Protein AF-A0A1N7BAW0-F1 (afdb_monomer_lite)

Foldseek 3Di:
DPCPLQVVLLPPDPVDPLLVSLVVCCCVQPPVPPVLCCQQQLAPQAFKAWAADQVQADPVVNVVDDLLSDPLSLLVPFPWKWWTFDSLQSSCVSVVRHDPQDRRQKIFGHPLRVVCCVVVSTPTDHSVVNVVSVVSLLVVLFIWMFGLARPNTGITDRHALRRDSQNVVLLVPLLSCSHAADQKDKDFQPVQDPQPCQLCVSQSNNQWDDDPHHIDGNPSRDRNHCSSCVRRPRSRMHIDGHPDDDDGHHDPLLSVLNRCLSNLNNVCVPPVVVLVVDPVSVVSSLVSLLPDDPVSVVSNCVSVVDPVSVVVNVVSD

Organism: NCBI:txid56779

InterPro domains:
  IPR017896 4Fe-4S ferredoxin-type, iron-sulphur binding domain [PS51379] (184-213)
  IPR017896 4Fe-4S ferredoxin-type, iron-sulphur binding domain [PS51379] (214-242)
  IPR017900 4Fe-4S ferredoxin, iron-sulphur binding, conserved site [PS00198] (193-204)
  IPR017900 4Fe-4S ferredoxin, iron-sulphur binding, conserved site [PS00198] (222-233)
  IPR050157 Photosystem I iron-sulfur center [PTHR24960] (83-246)

Secondary structure (DSSP, 8-state):
--SHHHHHHH---TTS-HHHHHHHHHIIIIIS-HHHHHHHHS-SS-SEEEPPPGGG--HHHHHH--GGG-HHHHHHT-SSEEEEE-HHHHHHHHTT---SS-SEEEEEEHHHHHHHHHTTSSEE--HHHHHHHHHHHHHTTPEEEEES-SS---EEEEE-TTT-HHHHHHHHHGGG-SSBPPSEEEEE-TTT-----HHHHT-TT--EEE-SSSEEE-TTT-----HHHHH-TT--EEEEE-SS-----SSHHHHHHHHHHHTT-HHHHHHTT-GGG-HHHHHHHHHHHHTS-HHHHHHHHHHH--HHHHHHHHHH-

Structure (mmCIF, N/CA/C/O backbone):
data_AF-A0A1N7BAW0-F1
#
_entry.id   AF-A0A1N7BAW0-F1
#
loop_
_atom_site.group_PDB
_atom_site.id
_atom_site.type_symbol
_atom_site.label_atom_id
_atom_site.label_alt_id
_atom_site.label_comp_id
_atom_site.label_asym_id
_atom_site.label_entity_id
_atom_site.label_seq_id
_atom_site.pdbx_PDB_ins_code
_atom_site.Cartn_x
_atom_site.Cartn_y
_atom_site.Cartn_z
_atom_site.occupancy
_atom_site.B_iso_or_equiv
_atom_site.auth_seq_id
_atom_site.auth_comp_id
_atom_site.auth_asym_id
_atom_site.auth_atom_id
_atom_site.pdbx_PDB_model_num
ATOM 1 N N . MET A 1 1 ? 8.161 -4.466 -12.058 1.00 41.03 1 MET A N 1
ATOM 2 C CA . MET A 1 1 ? 6.819 -5.014 -12.343 1.00 41.03 1 MET A CA 1
ATOM 3 C C . MET A 1 1 ? 5.714 -4.258 -11.593 1.00 41.03 1 MET A C 1
ATOM 5 O O . MET A 1 1 ? 4.613 -4.765 -11.515 1.00 41.03 1 MET A O 1
ATOM 9 N N . ALA A 1 2 ? 5.962 -3.047 -11.075 1.00 53.34 2 ALA A N 1
ATOM 10 C CA . ALA A 1 2 ? 4.876 -2.090 -10.866 1.00 53.34 2 ALA A CA 1
ATOM 11 C C . ALA A 1 2 ? 4.641 -1.409 -12.222 1.00 53.34 2 ALA A C 1
ATOM 13 O O . ALA A 1 2 ? 5.618 -0.984 -12.845 1.00 53.34 2 ALA A O 1
ATOM 14 N N . GLY A 1 3 ? 3.406 -1.402 -12.715 1.00 65.56 3 GLY A N 1
ATOM 15 C CA . GLY A 1 3 ? 3.010 -0.681 -13.922 1.00 65.56 3 GLY A CA 1
ATOM 16 C C . GLY A 1 3 ? 2.459 -1.523 -15.075 1.00 65.56 3 GLY A C 1
ATOM 17 O O . GLY A 1 3 ? 1.955 -0.943 -16.027 1.00 65.56 3 GLY A O 1
ATOM 18 N N . PHE A 1 4 ? 2.517 -2.860 -15.054 1.00 73.06 4 PHE A N 1
ATOM 19 C CA . PHE A 1 4 ? 1.901 -3.633 -16.148 1.00 73.06 4 PHE A CA 1
ATOM 20 C C . PHE A 1 4 ? 0.376 -3.657 -16.011 1.00 73.06 4 PHE A C 1
ATOM 22 O O . PHE A 1 4 ? -0.331 -3.236 -16.924 1.00 73.06 4 PHE A O 1
ATOM 29 N N . PHE A 1 5 ? -0.127 -4.097 -14.858 1.00 79.44 5 PHE A N 1
ATOM 30 C CA . PHE A 1 5 ? -1.565 -4.154 -14.592 1.00 79.44 5 PHE A CA 1
ATOM 31 C C . PHE A 1 5 ? -2.122 -2.756 -14.344 1.00 79.44 5 PHE A C 1
ATOM 33 O O . PHE A 1 5 ? -3.150 -2.373 -14.902 1.00 79.44 5 PHE A O 1
ATOM 40 N N . GLU A 1 6 ? -1.393 -1.975 -13.551 1.00 79.56 6 GLU A N 1
ATOM 41 C CA . GLU A 1 6 ? -1.795 -0.650 -13.110 1.00 79.56 6 GLU A CA 1
ATOM 42 C C . GLU A 1 6 ? -1.929 0.289 -14.304 1.00 79.56 6 GLU A C 1
ATOM 44 O O . GLU A 1 6 ? -3.002 0.847 -14.521 1.00 79.56 6 GLU A O 1
ATOM 49 N N . PHE A 1 7 ? -0.901 0.387 -15.155 1.00 81.50 7 PHE A N 1
ATOM 50 C CA . PHE A 1 7 ? -0.959 1.304 -16.294 1.00 81.50 7 PHE A CA 1
ATOM 51 C C . PHE A 1 7 ? -1.911 0.828 -17.387 1.00 81.50 7 PHE A C 1
ATOM 53 O O . PHE A 1 7 ? -2.484 1.664 -18.078 1.00 81.50 7 PHE A O 1
ATOM 60 N N . SER A 1 8 ? -2.130 -0.481 -17.537 1.00 83.31 8 SER A N 1
ATOM 61 C CA . SER A 1 8 ? -3.112 -0.991 -18.503 1.00 83.31 8 SER A CA 1
ATOM 62 C C . SER A 1 8 ? -4.537 -0.580 -18.135 1.00 83.31 8 SER A C 1
ATOM 64 O O . SER A 1 8 ? -5.296 -0.194 -19.018 1.00 83.31 8 SER A O 1
ATOM 66 N N . MET A 1 9 ? -4.872 -0.578 -16.842 1.00 86.19 9 MET A N 1
ATOM 67 C CA . MET A 1 9 ? -6.177 -0.116 -16.358 1.00 86.19 9 MET A CA 1
ATOM 68 C C . MET A 1 9 ? -6.239 1.403 -16.141 1.00 86.19 9 MET A C 1
ATOM 70 O O . MET A 1 9 ? -7.329 1.958 -16.142 1.00 86.19 9 MET A O 1
ATOM 74 N N . MET A 1 10 ? -5.117 2.104 -15.953 1.00 82.81 10 MET A N 1
ATOM 75 C CA . MET A 1 10 ? -5.096 3.578 -15.891 1.00 82.81 10 MET A CA 1
ATOM 76 C C . MET A 1 10 ? -5.246 4.217 -17.280 1.00 82.81 10 MET A C 1
ATOM 78 O O . MET A 1 10 ? -5.730 5.337 -17.403 1.00 82.81 10 MET A O 1
ATOM 82 N N . ARG A 1 11 ? -4.854 3.503 -18.341 1.00 80.38 11 ARG A N 1
ATOM 83 C CA . ARG A 1 11 ? -5.009 3.935 -19.734 1.00 80.38 11 ARG A CA 1
ATOM 84 C C . ARG A 1 11 ? -6.415 3.625 -20.237 1.00 80.38 11 ARG A C 1
ATOM 86 O O . ARG A 1 11 ? -6.673 2.551 -20.782 1.00 80.38 11 ARG A O 1
ATOM 93 N N . THR A 1 12 ? -7.314 4.594 -20.129 1.00 80.19 12 THR A N 1
ATOM 94 C CA . THR A 1 12 ? -8.703 4.514 -20.614 1.00 80.19 12 THR A CA 1
ATOM 95 C C . THR A 1 12 ? -8.802 4.703 -22.132 1.00 80.19 12 THR A C 1
ATOM 97 O O . THR A 1 12 ? -9.482 5.590 -22.646 1.00 80.19 12 THR A O 1
ATOM 100 N N . ARG A 1 13 ? -8.103 3.853 -22.889 1.00 79.00 13 ARG A N 1
ATOM 101 C CA . ARG A 1 13 ? -8.198 3.854 -24.351 1.00 79.00 13 ARG A CA 1
ATOM 102 C C . ARG A 1 13 ? -9.551 3.303 -24.802 1.00 79.00 13 ARG A C 1
ATOM 104 O O . ARG A 1 13 ? -10.051 2.342 -24.222 1.00 79.00 13 ARG A O 1
ATOM 111 N N . GLN A 1 14 ? -10.103 3.876 -25.871 1.00 81.06 14 GLN A N 1
ATOM 112 C CA . GLN A 1 14 ? -11.395 3.465 -26.438 1.00 81.06 14 GLN A CA 1
ATOM 113 C C . GLN A 1 14 ? -11.305 2.226 -27.344 1.00 81.06 14 GLN A C 1
ATOM 115 O O . GLN A 1 14 ? -12.328 1.637 -27.675 1.00 81.06 14 GLN A O 1
ATOM 120 N N . ASP A 1 15 ? -10.100 1.817 -27.746 1.00 87.19 15 ASP A N 1
ATOM 121 C CA . ASP A 1 15 ? -9.869 0.669 -28.630 1.00 87.19 15 ASP A CA 1
ATOM 122 C C . ASP A 1 15 ? -9.664 -0.660 -27.883 1.00 87.19 15 ASP A C 1
ATOM 124 O O . ASP A 1 15 ? -9.465 -1.699 -28.509 1.00 87.19 15 ASP A O 1
ATOM 128 N N . ILE A 1 16 ? -9.728 -0.645 -26.548 1.00 86.44 16 ILE A N 1
ATOM 129 C CA . ILE A 1 16 ? -9.593 -1.828 -25.695 1.00 86.44 16 ILE A CA 1
ATOM 130 C C . ILE A 1 16 ? -10.906 -2.049 -24.948 1.00 86.44 16 ILE A C 1
ATOM 132 O O . ILE A 1 16 ? -11.423 -1.144 -24.294 1.00 86.44 16 ILE A O 1
ATOM 136 N N . ASN A 1 17 ? -11.429 -3.275 -24.998 1.00 91.25 17 ASN A N 1
ATOM 137 C CA . ASN A 1 17 ? -12.581 -3.663 -24.192 1.00 91.25 17 ASN A CA 1
ATOM 138 C C . ASN A 1 17 ? -12.170 -3.758 -22.712 1.00 91.25 17 ASN A C 1
ATOM 140 O O . ASN A 1 17 ? -11.647 -4.779 -22.265 1.00 91.25 17 ASN A O 1
ATOM 144 N N . GLN A 1 18 ? -12.406 -2.677 -21.966 1.00 91.19 18 GLN A N 1
ATOM 145 C CA . GLN A 1 18 ? -12.048 -2.562 -20.549 1.00 91.19 18 GLN A CA 1
ATOM 146 C C . GLN A 1 18 ? -12.768 -3.590 -19.670 1.00 91.19 18 GLN A C 1
ATOM 148 O O . GLN A 1 18 ? -12.186 -4.074 -18.702 1.00 91.19 18 GLN A O 1
ATOM 153 N N . LYS A 1 19 ? -13.992 -3.987 -20.040 1.00 93.69 19 LYS A N 1
ATOM 154 C CA . LYS A 1 19 ? -14.731 -5.039 -19.338 1.00 93.69 19 LYS A CA 1
ATOM 155 C C . LYS A 1 19 ? -14.053 -6.394 -19.471 1.00 93.69 19 LYS A C 1
ATOM 157 O O . LYS A 1 19 ? -13.743 -7.017 -18.463 1.00 93.69 19 LYS A O 1
ATOM 162 N N . LEU A 1 20 ? -13.731 -6.797 -20.698 1.00 94.50 20 LEU A N 1
ATOM 163 C CA . LEU A 1 20 ? -13.005 -8.045 -20.932 1.00 94.50 20 LEU A CA 1
ATOM 164 C C . LEU A 1 20 ? -11.627 -8.030 -20.251 1.00 94.50 20 LEU A C 1
ATOM 166 O O . LEU A 1 20 ? -11.218 -9.022 -19.653 1.00 94.50 20 LEU A O 1
ATOM 170 N N . LEU A 1 21 ? -10.910 -6.903 -20.309 1.00 93.06 21 LEU A N 1
ATOM 171 C CA . LEU A 1 21 ? -9.622 -6.761 -19.629 1.00 93.06 21 LEU A CA 1
ATOM 172 C C . LEU A 1 21 ? -9.764 -6.928 -18.108 1.00 93.06 21 LEU A C 1
ATOM 174 O O . LEU A 1 21 ? -8.962 -7.630 -17.494 1.00 93.06 21 LEU A O 1
ATOM 178 N N . ALA A 1 22 ? -10.795 -6.325 -17.512 1.00 94.38 22 ALA A N 1
ATOM 179 C CA . ALA A 1 22 ? -11.080 -6.447 -16.090 1.00 94.38 22 ALA A CA 1
ATOM 180 C C . ALA A 1 22 ? -11.443 -7.883 -15.683 1.00 94.38 22 ALA A C 1
ATOM 182 O O . ALA A 1 22 ? -10.964 -8.345 -14.648 1.00 94.38 22 ALA A O 1
ATOM 183 N N . GLU A 1 23 ? -12.222 -8.599 -16.499 1.00 95.50 23 GLU A N 1
ATOM 184 C CA . GLU A 1 23 ? -12.563 -10.015 -16.289 1.00 95.50 23 GLU A CA 1
ATOM 185 C C . GLU A 1 23 ? -11.304 -10.893 -16.303 1.00 95.50 23 GLU A C 1
ATOM 187 O O . GLU A 1 23 ? -11.077 -11.666 -15.371 1.00 95.50 23 GLU A O 1
ATOM 192 N N . LEU A 1 24 ? -10.432 -10.710 -17.301 1.00 94.25 24 LEU A N 1
ATOM 193 C CA . LEU A 1 24 ? -9.164 -11.439 -17.404 1.00 94.25 24 LEU A CA 1
ATOM 194 C C . LEU A 1 24 ? -8.223 -11.124 -16.237 1.00 94.25 24 LEU A C 1
ATOM 196 O O . LEU A 1 24 ? -7.595 -12.023 -15.680 1.00 94.25 24 LEU A O 1
ATOM 200 N N . TYR A 1 25 ? -8.130 -9.855 -15.834 1.00 92.94 25 TYR A N 1
ATOM 201 C CA . TYR A 1 25 ? -7.321 -9.460 -14.682 1.00 92.94 25 TYR A CA 1
ATOM 202 C C . TYR A 1 25 ? -7.886 -10.013 -13.379 1.00 92.94 25 TYR A C 1
ATOM 204 O O . TYR A 1 25 ? -7.117 -10.448 -12.528 1.00 92.94 25 TYR A O 1
ATOM 212 N N . HIS A 1 26 ? -9.206 -10.042 -13.213 1.00 93.38 26 HIS A N 1
ATOM 213 C CA . HIS A 1 26 ? -9.823 -10.654 -12.044 1.00 93.38 26 HIS A CA 1
ATOM 214 C C . HIS A 1 26 ? -9.572 -12.162 -11.995 1.00 93.38 26 HIS A C 1
ATOM 216 O O . HIS A 1 26 ? -9.195 -12.678 -10.946 1.00 93.38 26 HIS A O 1
ATOM 222 N N . GLN A 1 27 ? -9.686 -12.860 -13.126 1.00 93.25 27 GLN A N 1
ATOM 223 C CA . GLN A 1 27 ? -9.335 -14.275 -13.202 1.00 93.25 27 GLN A CA 1
ATOM 224 C C . GLN A 1 27 ? -7.869 -14.502 -12.796 1.00 93.25 27 GLN A C 1
ATOM 226 O O . GLN A 1 27 ? -7.591 -15.280 -11.886 1.00 93.25 27 GLN A O 1
ATOM 231 N N . TYR A 1 28 ? -6.939 -13.764 -13.401 1.00 91.56 28 TYR A N 1
ATOM 232 C CA . TYR A 1 28 ? -5.507 -13.952 -13.172 1.00 91.56 28 TYR A CA 1
ATOM 233 C C . TYR A 1 28 ? -5.051 -13.566 -11.753 1.00 91.56 28 TYR A C 1
ATOM 235 O O . TYR A 1 28 ? -4.223 -14.245 -11.148 1.00 91.56 28 TYR A O 1
ATOM 243 N N . LEU A 1 29 ? -5.581 -12.469 -11.201 1.00 89.88 29 LEU A N 1
ATOM 244 C CA . LEU A 1 29 ? -5.159 -11.944 -9.898 1.00 89.88 29 LEU A CA 1
ATOM 245 C C . LEU A 1 29 ? -5.945 -12.568 -8.738 1.00 89.88 29 LEU A C 1
ATOM 247 O O . LEU A 1 29 ? -5.367 -12.888 -7.703 1.00 89.88 29 LEU A O 1
ATOM 251 N N . ASN A 1 30 ? -7.259 -12.754 -8.881 1.00 89.06 30 ASN A N 1
ATOM 252 C CA . ASN A 1 30 ? -8.135 -13.106 -7.760 1.00 89.06 30 ASN A CA 1
ATOM 253 C C . ASN A 1 30 ? -8.567 -14.578 -7.748 1.00 89.06 30 ASN A C 1
ATOM 255 O O . ASN A 1 30 ? -8.825 -15.100 -6.661 1.00 89.06 30 ASN A O 1
ATOM 259 N N . VAL A 1 31 ? -8.626 -15.240 -8.911 1.00 89.56 31 VAL A N 1
ATOM 260 C CA . VAL A 1 31 ? -9.069 -16.642 -9.031 1.00 89.56 31 VAL A CA 1
ATOM 261 C C . VAL A 1 31 ? -7.887 -17.607 -9.108 1.00 89.56 31 VAL A C 1
ATOM 263 O O . VAL A 1 31 ? -7.850 -18.574 -8.357 1.00 89.56 31 VAL A O 1
ATOM 266 N N . GLU A 1 32 ? -6.910 -17.345 -9.978 1.00 87.50 32 GLU A N 1
ATOM 267 C CA . GLU A 1 32 ? -5.792 -18.269 -10.228 1.00 87.50 32 GLU A CA 1
ATOM 268 C C . GLU A 1 32 ? -4.707 -18.222 -9.140 1.00 87.50 32 GLU A C 1
ATOM 270 O O . GLU A 1 32 ? -3.947 -19.172 -9.018 1.00 87.50 32 GLU A O 1
ATOM 275 N N . GLU A 1 33 ? -4.682 -17.176 -8.301 1.00 81.56 33 GLU A N 1
ATOM 276 C CA . GLU A 1 33 ? -3.850 -16.956 -7.095 1.00 81.56 33 GLU A CA 1
ATOM 277 C C . GLU A 1 33 ? -2.316 -17.066 -7.223 1.00 81.56 33 GLU A C 1
ATOM 279 O O . GLU A 1 33 ? -1.612 -16.416 -6.447 1.00 81.56 33 GLU A O 1
ATOM 284 N N . ASP A 1 34 ? -1.779 -17.860 -8.146 1.00 87.75 34 ASP A N 1
ATOM 285 C CA . ASP A 1 34 ? -0.358 -18.182 -8.290 1.00 87.75 34 ASP A CA 1
ATOM 286 C C . ASP A 1 34 ? 0.480 -16.921 -8.466 1.00 87.75 34 ASP A C 1
ATOM 288 O O . ASP A 1 34 ? 1.514 -16.745 -7.817 1.00 87.75 34 ASP A O 1
ATOM 292 N N . PHE A 1 35 ? -0.013 -15.989 -9.281 1.00 86.75 35 PHE A N 1
ATOM 293 C CA . PHE A 1 35 ? 0.652 -14.715 -9.490 1.00 86.75 35 PHE A CA 1
ATOM 294 C C . PHE A 1 35 ? 0.683 -13.852 -8.225 1.00 86.75 35 PHE A C 1
ATOM 296 O O . PHE A 1 35 ? 1.730 -13.308 -7.885 1.00 86.75 35 PHE A O 1
ATOM 303 N N . ILE A 1 36 ? -0.435 -13.718 -7.505 1.00 86.75 36 ILE A N 1
ATOM 304 C CA . ILE A 1 36 ? -0.496 -12.906 -6.278 1.00 86.75 36 ILE A CA 1
ATOM 305 C C . ILE A 1 36 ? 0.384 -13.512 -5.182 1.00 86.75 36 ILE A C 1
ATOM 307 O O . ILE A 1 36 ? 1.078 -12.775 -4.474 1.00 86.75 36 ILE A O 1
ATOM 311 N N . LYS A 1 37 ? 0.420 -14.845 -5.078 1.00 88.38 37 LYS A N 1
ATOM 312 C CA . LYS A 1 37 ? 1.334 -15.554 -4.178 1.00 88.38 37 LYS A CA 1
ATOM 313 C C . LYS A 1 37 ? 2.790 -15.282 -4.550 1.00 88.38 37 LYS A C 1
ATOM 315 O O . LYS A 1 37 ? 3.563 -14.895 -3.678 1.00 88.38 37 LYS A O 1
ATOM 320 N N . ASP A 1 38 ? 3.172 -15.394 -5.821 1.00 86.81 38 ASP A N 1
ATOM 321 C CA . ASP A 1 38 ? 4.545 -15.075 -6.240 1.00 86.81 38 ASP A CA 1
ATOM 322 C C . ASP A 1 38 ? 4.890 -13.586 -6.036 1.00 86.81 38 ASP A C 1
ATOM 324 O O . ASP A 1 38 ? 5.990 -13.222 -5.606 1.00 86.81 38 ASP A O 1
ATOM 328 N N . LEU A 1 39 ? 3.933 -12.691 -6.277 1.00 85.12 39 LEU A N 1
ATOM 329 C CA . LEU A 1 39 ? 4.138 -11.255 -6.138 1.00 85.12 39 LEU A CA 1
ATOM 330 C C . LEU A 1 39 ? 4.407 -10.860 -4.683 1.00 85.12 39 LEU A C 1
ATOM 332 O O . LEU A 1 39 ? 5.406 -10.182 -4.420 1.00 85.12 39 LEU A O 1
ATOM 336 N N . PHE A 1 40 ? 3.558 -11.292 -3.748 1.00 85.50 40 PHE A N 1
ATOM 337 C CA . PHE A 1 40 ? 3.597 -10.829 -2.358 1.00 85.50 40 PHE A CA 1
ATOM 338 C C . PHE A 1 40 ? 4.298 -11.782 -1.379 1.00 85.50 40 PHE A C 1
ATOM 340 O O . PHE A 1 40 ? 4.761 -11.332 -0.330 1.00 85.50 40 PHE A O 1
ATOM 347 N N . LEU A 1 41 ? 4.406 -13.077 -1.697 1.00 86.75 41 LEU A N 1
ATOM 348 C CA . LEU A 1 41 ? 4.865 -14.106 -0.751 1.00 86.75 41 LEU A CA 1
ATOM 349 C C . LEU A 1 41 ? 6.201 -14.755 -1.131 1.00 86.75 41 LEU A C 1
ATOM 351 O O . LEU A 1 41 ? 6.839 -15.348 -0.267 1.00 86.75 41 LEU A O 1
ATOM 355 N N . ALA A 1 42 ? 6.683 -14.609 -2.372 1.00 87.44 42 ALA A N 1
ATOM 356 C CA . ALA A 1 42 ? 7.956 -15.214 -2.799 1.00 87.44 42 ALA A CA 1
ATOM 357 C C . ALA A 1 42 ? 9.216 -14.569 -2.183 1.00 87.44 42 ALA A C 1
ATOM 359 O O . ALA A 1 42 ? 10.333 -14.983 -2.490 1.00 87.44 42 ALA A O 1
ATOM 360 N N . SER A 1 43 ? 9.065 -13.523 -1.367 1.00 87.94 43 SER A N 1
ATOM 361 C CA . SER A 1 43 ? 10.166 -12.752 -0.784 1.00 87.94 43 SER A CA 1
ATOM 362 C C . SER A 1 43 ? 9.877 -12.408 0.676 1.00 87.94 43 SER A C 1
ATOM 364 O O . SER A 1 43 ? 8.738 -12.094 1.038 1.00 87.94 43 SER A O 1
ATOM 366 N N . GLU A 1 44 ? 10.926 -12.392 1.497 1.00 88.94 44 GLU A N 1
ATOM 367 C CA . GLU A 1 44 ? 10.871 -11.827 2.851 1.00 88.94 44 GLU A CA 1
ATOM 368 C C . GLU A 1 44 ? 10.684 -10.307 2.769 1.00 88.94 44 GLU A C 1
ATOM 370 O O . GLU A 1 44 ? 9.826 -9.736 3.438 1.00 88.94 44 GLU A O 1
ATOM 375 N N . THR A 1 45 ? 11.439 -9.659 1.879 1.00 92.00 45 THR A N 1
ATOM 376 C CA . THR A 1 45 ? 11.330 -8.236 1.575 1.00 92.00 45 THR A CA 1
ATOM 377 C C . THR A 1 45 ? 10.029 -7.961 0.826 1.00 92.00 45 THR A C 1
ATOM 379 O O . THR A 1 45 ? 9.850 -8.363 -0.326 1.00 92.00 45 THR A O 1
ATOM 382 N N . LYS A 1 46 ? 9.111 -7.235 1.466 1.00 93.38 46 LYS A N 1
ATOM 383 C CA . LYS A 1 46 ? 7.799 -6.929 0.884 1.00 93.38 46 LYS A CA 1
ATOM 384 C C . LYS A 1 46 ? 7.882 -5.823 -0.159 1.00 93.38 46 LYS A C 1
ATOM 386 O O . LYS A 1 46 ? 8.642 -4.865 -0.009 1.00 93.38 46 LYS A O 1
ATOM 391 N N . LEU A 1 47 ? 7.069 -5.956 -1.208 1.00 91.50 47 LEU A N 1
ATOM 392 C CA . LEU A 1 47 ? 6.956 -4.965 -2.277 1.00 91.50 47 LEU A CA 1
ATOM 393 C C . LEU A 1 47 ? 6.350 -3.663 -1.730 1.00 91.50 47 LEU A C 1
ATOM 395 O O . LEU A 1 47 ? 6.935 -2.590 -1.882 1.00 91.50 47 LEU A O 1
ATOM 399 N N . GLY A 1 48 ? 5.187 -3.767 -1.094 1.00 93.88 48 GLY A N 1
ATOM 400 C CA . GLY A 1 48 ? 4.465 -2.636 -0.528 1.00 93.88 48 GLY A CA 1
ATOM 401 C C . GLY A 1 48 ? 4.479 -2.637 0.995 1.00 93.88 48 GLY A C 1
ATOM 402 O O . GLY A 1 48 ? 4.741 -3.662 1.631 1.00 93.88 48 GLY A O 1
ATOM 403 N N . ARG A 1 49 ? 4.169 -1.478 1.563 1.00 95.69 49 ARG A N 1
ATOM 404 C CA . ARG A 1 49 ? 3.936 -1.277 2.992 1.00 95.69 49 ARG A CA 1
ATOM 405 C C . ARG A 1 49 ? 2.656 -0.495 3.226 1.00 95.69 49 ARG A C 1
ATOM 407 O O . ARG A 1 49 ? 2.185 0.200 2.326 1.00 95.69 49 ARG A O 1
ATOM 414 N N . VAL A 1 50 ? 2.142 -0.586 4.441 1.00 97.38 50 VAL A N 1
ATOM 415 C CA . VAL A 1 50 ? 1.057 0.255 4.942 1.00 97.38 50 VAL A CA 1
ATOM 416 C C . VAL A 1 50 ? 1.631 1.462 5.673 1.00 97.38 50 VAL A C 1
ATOM 418 O O . VAL A 1 50 ? 2.644 1.346 6.360 1.00 97.38 50 VAL A O 1
ATOM 421 N N . TYR A 1 51 ? 0.966 2.605 5.534 1.00 96.81 51 TYR A N 1
ATOM 422 C CA . TYR A 1 51 ? 1.198 3.788 6.352 1.00 96.81 51 TYR A CA 1
ATOM 423 C C . TYR A 1 51 ? 0.166 3.854 7.468 1.00 96.81 51 TYR A C 1
ATOM 425 O O . TYR A 1 51 ? -0.982 3.425 7.318 1.00 96.81 51 TYR A O 1
ATOM 433 N N . VAL A 1 52 ? 0.591 4.377 8.609 1.00 94.62 52 VAL A N 1
ATOM 434 C CA . VAL A 1 52 ? -0.307 4.607 9.732 1.00 94.62 52 VAL A CA 1
ATOM 435 C C . VAL A 1 52 ? -1.116 5.875 9.475 1.00 94.62 52 VAL A C 1
ATOM 437 O O . VAL A 1 52 ? -0.571 6.866 8.997 1.00 94.62 52 VAL A O 1
ATOM 440 N N . ASN A 1 53 ? -2.413 5.858 9.785 1.00 94.06 53 ASN A N 1
ATOM 441 C CA . ASN A 1 53 ? -3.198 7.086 9.774 1.00 94.06 53 ASN A CA 1
ATOM 442 C C . ASN A 1 53 ? -2.695 8.012 10.895 1.00 94.06 53 ASN A C 1
ATOM 444 O O . ASN A 1 53 ? -2.767 7.679 12.078 1.00 94.06 53 ASN A O 1
ATOM 448 N N . GLU A 1 54 ? -2.170 9.167 10.502 1.00 92.25 54 GLU A N 1
ATOM 449 C CA . GLU A 1 54 ? -1.518 10.114 11.406 1.00 92.25 54 GLU A CA 1
ATOM 450 C C . GLU A 1 54 ? -2.514 10.802 12.355 1.00 92.25 54 GLU A C 1
ATOM 452 O O . GLU A 1 54 ? -2.178 11.064 13.508 1.00 92.25 54 GLU A O 1
ATOM 457 N N . GLU A 1 55 ? -3.762 11.019 11.921 1.00 90.69 55 GLU A N 1
ATOM 458 C CA . GLU A 1 55 ? -4.795 11.735 12.691 1.00 90.69 55 GLU A CA 1
ATOM 459 C C . GLU A 1 55 ? -5.238 10.979 13.951 1.00 90.69 55 GLU A C 1
ATOM 461 O O . GLU A 1 55 ? -5.790 11.571 14.878 1.00 90.69 55 GLU A O 1
ATOM 466 N N . VAL A 1 56 ? -5.004 9.665 13.996 1.00 92.88 56 VAL A N 1
ATOM 467 C CA . VAL A 1 56 ? -5.387 8.812 15.131 1.00 92.88 56 VAL A CA 1
ATOM 468 C C . VAL A 1 56 ? -4.232 8.523 16.090 1.00 92.88 56 VAL A C 1
ATOM 470 O O . VAL A 1 56 ? -4.399 7.772 17.057 1.00 92.88 56 VAL A O 1
ATOM 473 N N . LEU A 1 57 ? -3.048 9.088 15.842 1.00 92.00 57 LEU A N 1
ATOM 474 C CA . LEU A 1 57 ? -1.906 8.934 16.734 1.00 92.00 57 LEU A CA 1
ATOM 475 C C . LEU A 1 57 ? -2.057 9.816 17.977 1.00 92.00 57 LEU A C 1
ATOM 477 O O . LEU A 1 57 ? -2.453 10.978 17.923 1.00 92.00 57 LEU A O 1
ATOM 481 N N . SER A 1 58 ? -1.699 9.256 19.133 1.00 87.19 58 SER A N 1
ATOM 482 C CA . SER A 1 58 ? -1.584 10.025 20.371 1.00 87.19 58 SER A CA 1
ATOM 483 C C . SER A 1 58 ? -0.445 11.046 20.268 1.00 87.19 58 SER A C 1
ATOM 485 O O . SER A 1 58 ? 0.492 10.869 19.491 1.00 87.19 58 SER A O 1
ATOM 487 N N . LYS A 1 59 ? -0.473 12.088 21.112 1.00 82.75 59 LYS A N 1
ATOM 488 C CA . LYS A 1 59 ? 0.610 13.088 21.179 1.00 82.75 59 LYS A CA 1
ATOM 489 C C . LYS A 1 59 ? 1.991 12.467 21.381 1.00 82.75 59 LYS A C 1
ATOM 491 O O . LYS A 1 59 ? 2.947 12.939 20.785 1.00 82.75 59 LYS A O 1
ATOM 496 N N . ASP A 1 60 ? 2.071 11.416 22.189 1.00 81.56 60 ASP A N 1
ATOM 497 C CA . ASP A 1 60 ? 3.308 10.675 22.431 1.00 81.56 60 ASP A CA 1
ATOM 498 C C . ASP A 1 60 ? 3.780 9.950 21.160 1.00 81.56 60 ASP A C 1
ATOM 500 O O . ASP A 1 60 ? 4.902 10.141 20.696 1.00 81.56 60 ASP A O 1
ATOM 504 N N . ASN A 1 61 ? 2.878 9.220 20.497 1.00 84.75 61 ASN A N 1
ATOM 505 C CA . ASN A 1 61 ? 3.202 8.531 19.251 1.00 84.75 61 ASN A CA 1
ATOM 506 C C . ASN A 1 61 ? 3.577 9.491 18.115 1.00 84.75 61 ASN A C 1
ATOM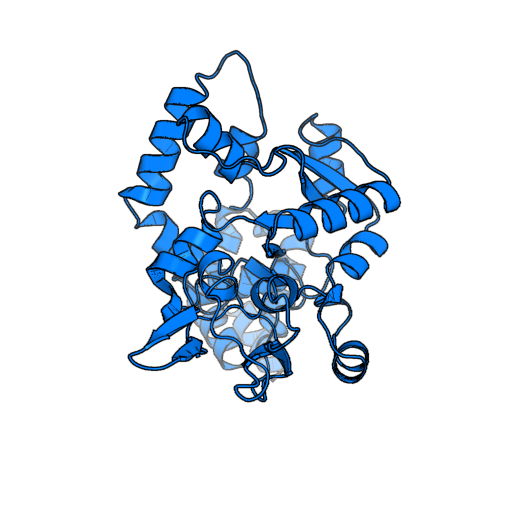 508 O O . ASN A 1 61 ? 4.425 9.135 17.299 1.00 84.75 61 ASN A O 1
ATOM 512 N N . MET A 1 62 ? 2.989 10.693 18.068 1.00 78.12 62 MET A N 1
ATOM 513 C CA . MET A 1 62 ? 3.333 11.726 17.083 1.00 78.12 62 MET A CA 1
ATOM 514 C C . MET A 1 62 ? 4.792 12.195 17.193 1.00 78.12 62 MET A C 1
ATOM 516 O O . MET A 1 62 ? 5.371 12.614 16.195 1.00 78.12 62 MET A O 1
ATOM 520 N N . VAL A 1 63 ? 5.406 12.105 18.378 1.00 80.50 63 VAL A N 1
ATOM 521 C CA . VAL A 1 63 ? 6.831 12.425 18.575 1.00 80.50 63 VAL A CA 1
ATOM 522 C C . VAL A 1 63 ? 7.735 11.291 18.075 1.00 80.50 63 VAL A C 1
ATOM 524 O O . VAL A 1 63 ? 8.883 11.528 17.706 1.00 80.50 63 VAL A O 1
ATOM 527 N N . HIS A 1 64 ? 7.227 10.057 18.049 1.00 84.44 64 HIS A N 1
ATOM 528 C CA . HIS A 1 64 ? 8.003 8.860 17.725 1.00 84.44 64 HIS A CA 1
ATOM 529 C C . HIS A 1 64 ? 7.859 8.368 16.283 1.00 84.44 64 HIS A C 1
ATOM 531 O O . HIS A 1 64 ? 8.712 7.599 15.836 1.00 84.44 64 HIS A O 1
ATOM 537 N N . ILE A 1 65 ? 6.804 8.774 15.575 1.00 91.44 65 ILE A N 1
ATOM 538 C CA . ILE A 1 65 ? 6.608 8.420 14.168 1.00 91.44 65 ILE A CA 1
ATOM 539 C C . ILE A 1 65 ? 7.708 9.044 13.302 1.00 91.44 65 ILE A C 1
ATOM 541 O O . ILE A 1 65 ? 7.972 10.248 13.367 1.00 91.44 65 ILE A O 1
ATOM 545 N N . LEU A 1 66 ? 8.344 8.222 12.468 1.00 92.38 66 LEU A N 1
ATOM 546 C CA . LEU A 1 66 ? 9.401 8.672 11.571 1.00 92.38 66 LEU A CA 1
ATOM 547 C C . LEU A 1 66 ? 8.806 9.321 10.320 1.00 92.38 66 LEU A C 1
ATOM 549 O O . LEU A 1 66 ? 7.728 8.959 9.859 1.00 92.38 66 LEU A O 1
ATOM 553 N N . ASP A 1 67 ? 9.538 10.252 9.720 1.00 93.50 67 ASP A N 1
ATOM 554 C CA . ASP A 1 67 ? 9.047 11.013 8.566 1.00 93.50 67 ASP A CA 1
ATOM 555 C C . ASP A 1 67 ? 8.715 10.129 7.358 1.00 93.50 67 ASP A C 1
ATOM 557 O O . ASP A 1 67 ? 7.719 10.345 6.676 1.00 93.50 67 ASP A O 1
ATOM 561 N N . PHE A 1 68 ? 9.471 9.048 7.146 1.00 92.81 68 PHE A N 1
ATOM 562 C CA . PHE A 1 68 ? 9.163 8.094 6.081 1.00 92.81 68 PHE A CA 1
ATOM 563 C C . PHE A 1 68 ? 7.907 7.251 6.349 1.00 92.81 68 PHE A C 1
ATOM 565 O O . PHE A 1 68 ? 7.490 6.521 5.454 1.00 92.81 68 PHE A O 1
ATOM 572 N N . GLU A 1 69 ? 7.353 7.263 7.562 1.00 93.81 69 GLU A N 1
ATOM 573 C CA . GLU A 1 69 ? 6.115 6.562 7.927 1.00 93.81 69 GLU A CA 1
ATOM 574 C C . GLU A 1 69 ? 4.874 7.453 7.783 1.00 93.81 69 GLU A C 1
ATOM 576 O O . GLU A 1 69 ? 3.754 6.948 7.869 1.00 93.81 69 GLU A O 1
ATOM 581 N N . LYS A 1 70 ? 5.066 8.756 7.549 1.00 95.44 70 LYS A N 1
ATOM 582 C CA . LYS A 1 70 ? 3.997 9.738 7.363 1.00 95.44 70 LYS A CA 1
ATOM 583 C C . LYS A 1 70 ? 3.644 9.848 5.886 1.00 95.44 70 LYS A C 1
ATOM 585 O O . LYS A 1 70 ? 4.507 10.116 5.048 1.00 95.44 70 LYS A O 1
ATOM 590 N N . ALA A 1 71 ? 2.370 9.658 5.565 1.00 97.06 71 ALA A N 1
ATOM 591 C CA . ALA A 1 71 ? 1.872 9.888 4.215 1.00 97.06 71 ALA A CA 1
AT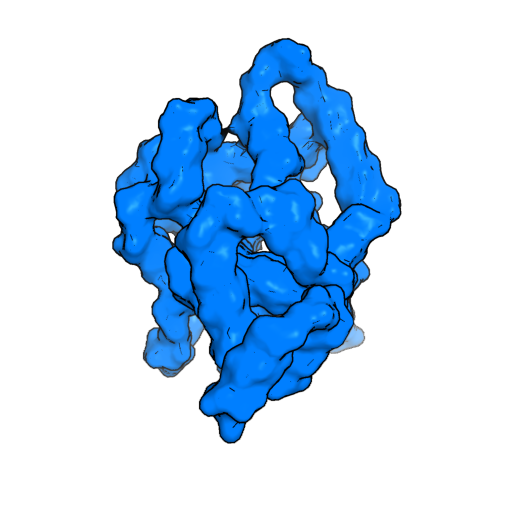OM 592 C C . ALA A 1 71 ? 1.919 11.386 3.877 1.00 97.06 71 ALA A C 1
ATOM 594 O O . ALA A 1 71 ? 2.297 11.741 2.761 1.00 97.06 71 ALA A O 1
ATOM 595 N N . SER A 1 72 ? 1.621 12.250 4.855 1.00 97.06 72 SER A N 1
ATOM 596 C CA . SER A 1 72 ? 1.698 13.711 4.728 1.00 97.06 72 SER A CA 1
ATOM 597 C C . SER A 1 72 ? 3.102 14.174 4.325 1.00 97.06 72 SER A C 1
ATOM 599 O O . SER A 1 72 ? 3.265 14.846 3.311 1.00 97.06 72 SER A O 1
ATOM 601 N N . HIS A 1 73 ? 4.133 13.710 5.034 1.00 96.94 73 HIS A N 1
ATOM 602 C CA . HIS A 1 73 ? 5.520 14.079 4.762 1.00 96.94 73 HIS A CA 1
ATOM 603 C C . HIS A 1 73 ? 5.985 13.650 3.365 1.00 96.94 73 HIS A C 1
ATOM 605 O O . HIS A 1 73 ? 6.735 14.366 2.705 1.00 96.94 73 HIS A O 1
ATOM 611 N N . ILE A 1 74 ? 5.551 12.479 2.889 1.00 97.06 74 ILE A N 1
ATOM 612 C CA . ILE A 1 74 ? 5.873 12.018 1.531 1.00 97.06 74 ILE A CA 1
ATOM 613 C C . ILE A 1 74 ? 5.273 12.960 0.484 1.00 97.06 74 ILE A C 1
ATOM 615 O O . ILE A 1 74 ? 5.938 13.274 -0.498 1.00 97.06 74 ILE A O 1
ATOM 619 N N . ILE A 1 75 ? 4.041 13.422 0.706 1.00 97.88 75 ILE A N 1
ATOM 620 C CA . ILE A 1 75 ? 3.363 14.376 -0.177 1.00 97.88 75 ILE A CA 1
ATOM 621 C C . ILE A 1 75 ? 4.068 15.740 -0.140 1.00 97.88 75 ILE A C 1
ATOM 623 O O . ILE A 1 75 ? 4.318 16.330 -1.185 1.00 97.88 75 ILE A O 1
ATOM 627 N N . GLU A 1 76 ? 4.425 16.228 1.047 1.00 97.62 76 GLU A N 1
ATOM 628 C CA . GLU A 1 76 ? 5.086 17.527 1.242 1.00 97.62 76 GLU A CA 1
ATOM 629 C C . GLU A 1 76 ? 6.516 17.577 0.692 1.00 97.62 76 GLU A C 1
ATOM 631 O O . GLU A 1 76 ? 6.977 18.632 0.263 1.00 97.62 76 GLU A O 1
ATOM 636 N N . SER A 1 77 ? 7.228 16.449 0.712 1.00 96.69 77 SER A N 1
ATOM 637 C CA . SER A 1 77 ? 8.613 16.348 0.234 1.00 96.69 77 SER A CA 1
ATOM 638 C C . SER A 1 77 ? 8.739 16.007 -1.255 1.00 96.69 77 SER A C 1
ATOM 640 O O . SER A 1 77 ? 9.859 15.945 -1.764 1.00 96.69 77 SER A O 1
ATOM 642 N N . ALA A 1 78 ? 7.627 15.769 -1.957 1.00 96.88 78 ALA A N 1
ATOM 643 C CA . ALA A 1 78 ? 7.638 15.417 -3.372 1.00 96.88 78 ALA A CA 1
ATOM 644 C C . ALA A 1 78 ? 7.893 16.638 -4.271 1.00 96.88 78 ALA A C 1
ATOM 646 O O . ALA A 1 78 ? 7.283 17.690 -4.099 1.00 96.88 78 ALA A O 1
ATOM 647 N N . GLU A 1 79 ? 8.756 16.472 -5.276 1.00 96.00 79 GLU A N 1
ATOM 648 C CA . GLU A 1 79 ? 9.038 17.509 -6.284 1.00 96.00 79 GLU A CA 1
ATOM 649 C C . GLU A 1 79 ? 7.945 17.568 -7.364 1.00 96.00 79 GLU A C 1
ATOM 651 O O . GLU A 1 79 ? 7.549 18.640 -7.818 1.00 96.00 79 GLU A O 1
ATOM 656 N N . ASP A 1 80 ? 7.429 16.402 -7.755 1.00 97.19 80 ASP A N 1
ATOM 657 C CA . ASP A 1 80 ? 6.344 16.246 -8.719 1.00 97.19 80 ASP A CA 1
ATOM 658 C C . ASP A 1 80 ? 5.251 15.373 -8.111 1.00 97.19 80 ASP A C 1
ATOM 660 O O . ASP A 1 80 ? 5.544 14.303 -7.569 1.00 97.19 80 ASP A O 1
ATOM 664 N N . ILE A 1 81 ? 3.990 15.785 -8.251 1.00 98.38 81 ILE A N 1
ATOM 665 C CA . ILE A 1 81 ? 2.834 15.020 -7.777 1.00 98.38 81 ILE A CA 1
ATOM 666 C C . ILE A 1 81 ? 1.872 14.785 -8.939 1.00 98.38 81 ILE A C 1
ATOM 668 O O . ILE A 1 81 ? 1.444 15.717 -9.624 1.00 98.38 81 ILE A O 1
ATOM 672 N N . GLY A 1 82 ? 1.542 13.512 -9.157 1.00 97.06 82 GLY A N 1
ATOM 673 C CA . GLY A 1 82 ? 0.606 13.064 -10.179 1.00 97.06 82 GLY A CA 1
ATOM 674 C C . GLY A 1 82 ? -0.550 12.288 -9.560 1.00 97.06 82 GLY A C 1
ATOM 675 O O . GLY A 1 82 ? -0.312 11.301 -8.860 1.00 97.06 82 GLY A O 1
ATOM 676 N N . ILE A 1 83 ? -1.785 12.693 -9.856 1.00 97.25 83 ILE A N 1
ATOM 677 C CA . ILE A 1 83 ? -2.999 11.957 -9.484 1.00 97.25 83 ILE A CA 1
ATOM 678 C C . ILE A 1 83 ? -3.519 11.190 -10.687 1.00 97.25 83 ILE A C 1
ATOM 680 O O . ILE A 1 83 ? -3.537 11.685 -11.814 1.00 97.25 83 ILE A O 1
ATOM 684 N N . SER A 1 84 ? -3.909 9.947 -10.446 1.00 94.31 84 SER A N 1
ATOM 685 C CA . SER A 1 84 ? -4.420 9.055 -11.472 1.00 94.31 84 SER A CA 1
ATOM 686 C C . SER A 1 84 ? -5.541 8.166 -10.948 1.00 94.31 84 SER A C 1
ATOM 688 O O . SER A 1 84 ? -5.816 8.078 -9.746 1.00 94.31 84 SER A O 1
ATOM 690 N N . THR A 1 85 ? -6.182 7.457 -11.872 1.00 94.38 85 THR A N 1
ATOM 691 C CA . THR A 1 85 ? -7.246 6.513 -11.554 1.00 94.38 85 THR A CA 1
ATOM 692 C C . THR A 1 85 ? -6.724 5.320 -10.745 1.00 94.38 85 THR A C 1
ATOM 694 O O . THR A 1 85 ? -5.757 4.659 -11.117 1.00 94.38 85 THR A O 1
ATOM 697 N N . CYS A 1 86 ? -7.410 4.976 -9.655 1.00 94.88 86 CYS A N 1
ATOM 698 C CA . CYS A 1 86 ? -7.171 3.760 -8.889 1.00 94.88 86 CYS A CA 1
ATOM 699 C C . CYS A 1 86 ? -7.486 2.528 -9.746 1.00 94.88 86 CYS A C 1
ATOM 701 O O . CYS A 1 86 ? -8.647 2.159 -9.930 1.00 94.88 86 CYS A O 1
ATOM 703 N N . TYR A 1 87 ? -6.440 1.862 -10.231 1.00 93.81 87 TYR A N 1
ATOM 704 C CA . TYR A 1 87 ? -6.563 0.738 -11.157 1.00 93.81 87 TYR A CA 1
ATOM 705 C C . TYR A 1 87 ? -7.384 -0.429 -10.579 1.00 93.81 87 TYR A C 1
ATOM 707 O O . TYR A 1 87 ? -8.213 -1.005 -11.279 1.00 93.81 87 TYR A O 1
ATOM 715 N N . CYS A 1 88 ? -7.191 -0.748 -9.292 1.00 95.06 88 CYS A N 1
ATOM 716 C CA . CYS A 1 88 ? -7.909 -1.816 -8.597 1.00 95.06 88 CYS A CA 1
ATOM 717 C C . CYS A 1 88 ? -9.417 -1.565 -8.618 1.00 95.06 88 CYS A C 1
ATOM 719 O O . CYS A 1 88 ? -10.203 -2.434 -8.987 1.00 95.06 88 CYS A O 1
ATOM 721 N N . ARG A 1 89 ? -9.827 -0.350 -8.241 1.00 95.81 89 ARG A N 1
ATOM 722 C CA . ARG A 1 89 ? -11.241 0.019 -8.197 1.00 95.81 89 ARG A CA 1
ATOM 723 C C . ARG A 1 89 ? -11.812 0.189 -9.601 1.00 95.81 89 ARG A C 1
ATOM 725 O O . ARG A 1 89 ? -12.936 -0.227 -9.833 1.00 95.81 89 ARG A O 1
ATOM 732 N N . HIS A 1 90 ? -11.032 0.702 -10.551 1.00 95.44 90 HIS A N 1
ATOM 733 C CA . HIS A 1 90 ? -11.437 0.781 -11.954 1.00 95.44 90 HIS A CA 1
ATOM 734 C C . HIS A 1 90 ? -11.676 -0.609 -12.566 1.00 95.44 90 HIS A C 1
ATOM 736 O O . HIS A 1 90 ? -12.675 -0.806 -13.248 1.00 95.44 90 HIS A O 1
ATOM 742 N N . LYS A 1 91 ? -10.835 -1.602 -12.246 1.00 95.12 91 LYS A N 1
ATOM 743 C CA . LYS A 1 91 ? -11.068 -3.010 -12.605 1.00 95.12 91 LYS A CA 1
ATOM 744 C C . LYS A 1 91 ? -12.405 -3.495 -12.050 1.00 95.12 91 LYS A C 1
ATOM 746 O O . LYS A 1 91 ? -13.236 -3.976 -12.806 1.00 95.12 91 LYS A O 1
ATOM 751 N N . MET A 1 92 ? -12.638 -3.316 -10.750 1.00 96.31 92 MET A N 1
ATOM 752 C CA . MET A 1 92 ? -13.894 -3.744 -10.124 1.00 96.31 92 MET A CA 1
ATOM 753 C C . MET A 1 92 ? -15.116 -2.963 -10.634 1.00 96.31 92 MET A C 1
ATOM 755 O O . MET A 1 92 ? -16.219 -3.498 -10.626 1.00 96.31 92 MET A O 1
ATOM 759 N N . HIS A 1 93 ? -14.940 -1.728 -11.109 1.00 95.69 93 HIS A N 1
ATOM 760 C CA . HIS A 1 93 ? -16.015 -0.921 -11.688 1.00 95.69 93 HIS A CA 1
ATOM 761 C C . HIS A 1 93 ? -16.539 -1.547 -12.982 1.00 95.69 93 HIS A C 1
ATOM 763 O O . HIS A 1 93 ? -17.744 -1.686 -13.139 1.00 95.69 93 HIS A O 1
ATOM 769 N N . HIS A 1 94 ? -15.646 -2.024 -13.854 1.00 95.25 94 HIS A N 1
ATOM 770 C CA . HIS A 1 94 ? -16.025 -2.755 -15.073 1.00 95.25 94 HIS A CA 1
ATOM 771 C C . HIS A 1 94 ? -16.654 -4.133 -14.812 1.00 95.25 94 HIS A C 1
ATOM 773 O O . HIS A 1 94 ? -17.220 -4.734 -15.725 1.00 95.25 94 HIS A O 1
ATOM 779 N N . LEU A 1 95 ? -16.558 -4.624 -13.574 1.00 96.06 95 LEU A N 1
ATOM 780 C CA . LEU A 1 95 ? -17.191 -5.855 -13.098 1.00 96.06 95 LEU A CA 1
ATOM 781 C C . LEU A 1 95 ? -18.474 -5.592 -12.298 1.00 96.06 95 LEU A C 1
ATOM 783 O O . LEU A 1 95 ? -19.017 -6.531 -11.724 1.00 96.06 95 LEU A O 1
ATOM 787 N N . ASP A 1 96 ? -18.932 -4.338 -12.218 1.00 96.00 96 ASP A N 1
ATOM 788 C CA . ASP A 1 96 ? -20.101 -3.927 -11.431 1.00 96.00 96 ASP A CA 1
ATOM 789 C C . ASP A 1 96 ? -19.978 -4.273 -9.925 1.00 96.00 96 ASP A C 1
ATOM 791 O O . ASP A 1 96 ? -20.964 -4.515 -9.231 1.00 96.00 96 ASP A O 1
ATOM 795 N N . GLN A 1 97 ? -18.742 -4.301 -9.408 1.00 95.88 97 GLN A N 1
ATOM 796 C CA . GLN A 1 97 ? -18.392 -4.722 -8.040 1.00 95.88 97 GLN A CA 1
ATOM 797 C C . GLN A 1 97 ? -17.542 -3.693 -7.269 1.00 95.88 97 GLN A C 1
ATOM 799 O O . GLN A 1 97 ? -17.074 -3.969 -6.162 1.00 95.88 97 GLN A O 1
ATOM 804 N N . ALA A 1 98 ? -17.289 -2.513 -7.841 1.00 96.25 98 ALA A N 1
ATOM 805 C CA . ALA A 1 98 ? -16.544 -1.458 -7.157 1.00 96.25 98 ALA A CA 1
ATOM 806 C C . ALA A 1 98 ? -17.325 -0.864 -5.975 1.00 96.25 98 ALA A C 1
ATOM 808 O O . ALA A 1 98 ? -18.547 -0.742 -6.016 1.00 96.25 98 ALA A O 1
ATOM 809 N N . CYS A 1 99 ? -16.592 -0.425 -4.948 1.00 95.81 99 CYS A N 1
ATOM 810 C CA . CYS A 1 99 ? -17.147 0.473 -3.938 1.00 95.81 99 CYS A CA 1
ATOM 811 C C . CYS A 1 99 ? -17.305 1.907 -4.468 1.00 95.81 99 CYS A C 1
ATOM 813 O O . CYS A 1 99 ? -16.837 2.252 -5.554 1.00 95.81 99 CYS A O 1
ATOM 815 N N . ASP A 1 100 ? -17.922 2.747 -3.647 1.00 95.75 100 ASP A N 1
ATOM 816 C CA . ASP A 1 100 ? -18.206 4.164 -3.882 1.00 95.75 100 ASP A CA 1
ATOM 817 C C . ASP A 1 100 ? -17.006 5.100 -3.650 1.00 95.75 100 ASP A C 1
ATOM 819 O O . ASP A 1 100 ? -17.094 6.299 -3.912 1.00 95.75 100 ASP A O 1
ATOM 823 N N . ALA A 1 101 ? -15.872 4.578 -3.177 1.00 96.50 101 ALA A N 1
ATOM 824 C CA . ALA A 1 101 ? -14.700 5.400 -2.904 1.00 96.50 101 ALA A CA 1
ATOM 825 C C . ALA A 1 101 ? -14.100 6.031 -4.189 1.00 96.50 101 ALA A C 1
ATOM 827 O O . ALA A 1 101 ? -14.121 5.413 -5.260 1.00 96.50 101 ALA A O 1
ATOM 828 N N . PRO A 1 102 ? -13.482 7.226 -4.106 1.00 96.19 102 PRO A N 1
ATOM 829 C CA . PRO A 1 102 ? -13.156 8.041 -5.281 1.00 96.19 102 PRO A CA 1
ATOM 830 C C . PRO A 1 102 ? -12.149 7.380 -6.219 1.00 96.19 102 PRO A C 1
ATOM 832 O O . PRO A 1 102 ? -11.071 6.979 -5.785 1.00 96.19 102 PRO A O 1
ATOM 835 N N . LEU A 1 103 ? -12.464 7.271 -7.513 1.00 95.00 103 LEU A N 1
ATOM 836 C CA . LEU A 1 103 ? -11.567 6.659 -8.501 1.00 95.00 103 LEU A CA 1
ATOM 837 C C . LEU A 1 103 ? -10.291 7.481 -8.744 1.00 95.00 103 LEU A C 1
ATOM 839 O O . LEU A 1 103 ? -9.222 6.888 -8.847 1.00 95.00 103 LEU A O 1
ATOM 843 N N . ASP A 1 104 ? -10.379 8.808 -8.812 1.00 94.94 104 ASP A N 1
ATOM 844 C CA . ASP A 1 104 ? -9.250 9.710 -9.088 1.00 94.94 104 ASP A CA 1
ATOM 845 C C . ASP A 1 104 ? -8.472 10.059 -7.807 1.00 94.94 104 ASP A C 1
ATOM 847 O O . ASP A 1 104 ? -8.606 11.144 -7.252 1.00 94.94 104 ASP A O 1
ATOM 851 N N . ILE A 1 105 ? -7.728 9.086 -7.268 1.00 95.88 105 ILE A N 1
ATOM 852 C CA . ILE A 1 105 ? -7.093 9.202 -5.939 1.00 95.88 105 ILE A CA 1
ATOM 853 C C . ILE A 1 105 ? -5.732 8.496 -5.833 1.00 95.88 105 ILE A C 1
ATOM 855 O O . ILE A 1 105 ? -5.138 8.436 -4.758 1.00 95.88 105 ILE A O 1
ATOM 859 N N . CYS A 1 106 ? -5.238 7.877 -6.909 1.00 94.50 106 CYS A N 1
ATOM 860 C CA . CYS A 1 106 ? -3.955 7.177 -6.888 1.00 94.50 106 CYS A CA 1
ATOM 861 C C . CYS A 1 106 ? -2.815 8.191 -7.013 1.00 94.50 106 CYS A C 1
ATOM 863 O O . CYS A 1 106 ? -2.697 8.853 -8.044 1.00 94.50 106 CYS A O 1
ATOM 865 N N . MET A 1 107 ? -1.984 8.292 -5.976 1.00 97.00 107 MET A N 1
ATOM 866 C CA . MET A 1 107 ? -0.932 9.300 -5.867 1.00 97.00 107 MET A CA 1
ATOM 867 C C . MET A 1 107 ? 0.400 8.723 -6.337 1.00 97.00 107 MET A C 1
ATOM 869 O O . MET A 1 107 ? 0.819 7.648 -5.905 1.00 97.00 107 MET A O 1
ATOM 873 N N . THR A 1 108 ? 1.083 9.450 -7.209 1.00 96.44 108 THR A N 1
ATOM 874 C CA . THR A 1 108 ? 2.428 9.131 -7.699 1.00 96.44 108 THR A CA 1
ATOM 875 C C . THR A 1 108 ? 3.343 10.323 -7.476 1.00 96.44 108 THR A C 1
ATOM 877 O O . THR A 1 108 ? 2.869 11.460 -7.481 1.00 96.44 108 THR A O 1
ATOM 880 N N . PHE A 1 109 ? 4.639 10.064 -7.280 1.00 96.94 109 PHE A N 1
ATOM 881 C CA . PHE A 1 109 ? 5.600 11.091 -6.871 1.00 96.94 109 PHE A CA 1
ATOM 882 C C . PHE A 1 109 ? 6.869 11.117 -7.732 1.00 96.94 109 PHE A C 1
ATOM 884 O O . PHE A 1 109 ? 7.294 10.097 -8.297 1.00 96.94 109 PHE A O 1
ATOM 891 N N . ASN A 1 110 ? 7.506 12.289 -7.771 1.00 95.62 110 ASN A N 1
ATOM 892 C CA . ASN A 1 110 ? 8.825 12.556 -8.351 1.00 95.62 110 ASN A CA 1
ATOM 893 C C . ASN A 1 110 ? 8.921 12.071 -9.811 1.00 95.62 110 ASN A C 1
ATOM 895 O O . ASN A 1 110 ? 7.956 12.149 -10.568 1.00 95.62 110 ASN A O 1
ATOM 899 N N . ASN A 1 111 ? 10.055 11.484 -10.208 1.00 93.56 111 ASN A N 1
ATOM 900 C CA . ASN A 1 111 ? 10.285 10.976 -11.568 1.00 93.56 111 ASN A CA 1
ATOM 901 C C . ASN A 1 111 ? 9.165 10.063 -12.106 1.00 93.56 111 ASN A C 1
ATOM 903 O O . ASN A 1 111 ? 8.955 9.994 -13.318 1.00 93.56 111 ASN A O 1
ATOM 907 N N . THR A 1 112 ? 8.466 9.332 -11.228 1.00 92.50 112 THR A N 1
ATOM 908 C CA . THR A 1 112 ? 7.343 8.480 -11.646 1.00 92.50 112 THR A CA 1
ATOM 909 C C . THR A 1 112 ? 6.126 9.329 -12.000 1.00 92.50 112 THR A C 1
ATOM 911 O O . THR A 1 112 ? 5.532 9.103 -13.053 1.00 92.50 112 THR A O 1
ATOM 914 N N . ALA A 1 113 ? 5.799 10.329 -11.176 1.00 95.00 113 ALA A N 1
ATOM 915 C CA . ALA A 1 113 ? 4.755 11.305 -11.476 1.00 95.00 113 ALA A CA 1
ATOM 916 C C . ALA A 1 113 ? 5.051 12.065 -12.769 1.00 95.00 113 ALA A C 1
ATOM 918 O O . ALA A 1 113 ? 4.216 12.056 -13.668 1.00 95.00 113 ALA A O 1
ATOM 919 N N . ASP A 1 114 ? 6.247 12.651 -12.901 1.00 95.69 114 ASP A N 1
ATOM 920 C CA . ASP A 1 114 ? 6.646 13.395 -14.103 1.00 95.69 114 ASP A CA 1
ATOM 921 C C . ASP A 1 114 ? 6.464 12.553 -15.375 1.00 95.69 114 ASP A C 1
ATOM 923 O O . ASP A 1 114 ? 5.851 12.994 -16.348 1.00 95.69 114 ASP A O 1
ATOM 927 N N . SER A 1 115 ? 6.933 11.303 -15.351 1.00 93.38 115 SER A N 1
ATOM 928 C CA . SER A 1 115 ? 6.786 10.384 -16.480 1.00 93.38 115 SER A CA 1
ATOM 929 C C . SER A 1 115 ? 5.317 10.118 -16.826 1.00 93.38 115 SER A C 1
ATOM 931 O O . SER A 1 115 ? 4.938 10.177 -17.995 1.00 93.38 115 SER A O 1
ATOM 933 N N . LEU A 1 116 ? 4.470 9.852 -15.828 1.00 92.06 116 LEU A N 1
ATOM 934 C CA . LEU A 1 116 ? 3.047 9.586 -16.053 1.00 92.06 116 LEU A CA 1
ATOM 935 C C . LEU A 1 116 ? 2.295 10.830 -16.536 1.00 92.06 116 LEU A C 1
ATOM 937 O O . LEU A 1 116 ? 1.424 10.702 -17.394 1.00 92.06 116 LEU A O 1
ATOM 941 N N . ILE A 1 117 ? 2.658 12.015 -16.046 1.00 94.38 117 ILE A N 1
ATOM 942 C CA . ILE A 1 117 ? 2.103 13.298 -16.490 1.00 94.38 117 ILE A CA 1
ATOM 943 C C . ILE A 1 117 ? 2.477 13.558 -17.953 1.00 94.38 117 ILE A C 1
ATOM 945 O O . ILE A 1 117 ? 1.606 13.855 -18.763 1.00 94.38 117 ILE A O 1
ATOM 949 N N . ARG A 1 118 ? 3.750 13.371 -18.333 1.00 94.19 118 ARG A N 1
ATOM 950 C CA . ARG A 1 118 ? 4.218 13.556 -19.722 1.00 94.19 118 ARG A CA 1
ATOM 951 C C . ARG A 1 118 ? 3.582 12.599 -20.732 1.00 94.19 118 ARG A C 1
ATOM 953 O O . ARG A 1 118 ? 3.664 12.850 -21.932 1.00 94.19 118 ARG A O 1
ATOM 960 N N . HIS A 1 119 ? 3.009 11.496 -20.262 1.00 90.81 119 HIS A N 1
ATOM 961 C CA . HIS A 1 119 ? 2.345 10.493 -21.090 1.00 90.81 119 HIS A CA 1
ATOM 962 C C . HIS A 1 119 ? 0.817 10.490 -20.930 1.00 90.81 119 HIS A C 1
ATOM 964 O O . HIS A 1 119 ? 0.178 9.530 -21.358 1.00 90.81 119 HIS A O 1
ATOM 970 N N . ASP A 1 120 ? 0.233 11.534 -20.330 1.00 89.88 120 ASP A N 1
ATOM 971 C CA . ASP A 1 120 ? -1.217 11.685 -20.142 1.00 89.88 120 ASP A CA 1
ATOM 972 C C . ASP A 1 120 ? -1.856 10.497 -19.390 1.00 89.88 120 ASP A C 1
ATOM 974 O O . ASP A 1 120 ? -2.925 9.992 -19.734 1.00 89.88 120 ASP A O 1
ATOM 978 N N . HIS A 1 121 ? -1.164 9.983 -18.371 1.00 90.19 121 HIS A N 1
ATOM 979 C CA . HIS A 1 121 ? -1.655 8.911 -17.487 1.00 90.19 121 HIS A CA 1
ATOM 980 C C . HIS A 1 121 ? -1.940 9.389 -16.063 1.00 90.19 121 HIS A C 1
ATOM 982 O O . HIS A 1 121 ? -2.556 8.664 -15.281 1.00 90.19 121 HIS A O 1
ATOM 988 N N . ALA A 1 122 ? -1.478 10.587 -15.722 1.00 93.81 122 ALA A N 1
ATOM 989 C CA . ALA A 1 122 ? -1.749 11.253 -14.462 1.00 93.81 122 ALA A CA 1
ATOM 990 C C . ALA A 1 122 ? -1.897 12.755 -14.714 1.00 93.81 122 ALA A C 1
ATOM 992 O O . ALA A 1 122 ? -1.248 13.308 -15.602 1.00 93.81 122 ALA A O 1
ATOM 993 N N . ARG A 1 123 ? -2.724 13.422 -13.914 1.00 95.75 123 ARG A N 1
ATOM 994 C CA . ARG A 1 123 ? -2.803 14.883 -13.890 1.00 95.75 123 ARG A CA 1
ATOM 995 C C . ARG A 1 123 ? -1.851 15.427 -12.833 1.00 95.75 123 ARG A C 1
ATOM 997 O O . ARG A 1 123 ? -1.753 14.869 -11.741 1.00 95.75 123 ARG A O 1
ATOM 1004 N N . ARG A 1 124 ? -1.159 16.514 -13.161 1.00 97.75 124 ARG A N 1
ATOM 1005 C CA . ARG A 1 124 ? -0.316 17.239 -12.207 1.00 97.75 124 ARG A CA 1
ATOM 1006 C C . ARG A 1 124 ? -1.195 17.942 -11.176 1.00 97.75 124 ARG A C 1
ATOM 1008 O O . ARG A 1 124 ? -2.205 18.529 -11.560 1.00 97.75 124 ARG A O 1
ATOM 1015 N N . VAL A 1 125 ? -0.792 17.896 -9.910 1.00 98.06 125 VAL A N 1
ATOM 1016 C CA . VAL A 1 125 ? -1.471 18.591 -8.807 1.00 98.06 125 VAL A CA 1
ATOM 1017 C C . VAL A 1 125 ? -0.472 19.279 -7.893 1.00 98.06 125 VAL A C 1
ATOM 1019 O O . VAL A 1 125 ? 0.700 18.905 -7.852 1.00 98.06 125 VAL A O 1
ATOM 1022 N N . GLU A 1 126 ? -0.960 20.259 -7.143 1.00 98.19 126 GLU A N 1
ATOM 1023 C CA . GLU A 1 126 ? -0.209 20.899 -6.065 1.00 98.19 126 GLU A CA 1
ATOM 1024 C C . GLU A 1 126 ? -0.290 20.070 -4.772 1.00 98.19 126 GLU A C 1
ATOM 1026 O O . GLU A 1 126 ? -1.219 19.281 -4.567 1.00 98.19 126 GLU A O 1
ATOM 1031 N N . THR A 1 127 ? 0.656 20.288 -3.856 1.00 98.44 127 THR A N 1
ATOM 1032 C CA . THR A 1 127 ? 0.712 19.610 -2.548 1.00 98.44 127 THR A CA 1
ATOM 1033 C C . THR A 1 127 ? -0.599 19.733 -1.766 1.00 98.44 127 THR A C 1
ATOM 1035 O O . THR A 1 127 ? -1.055 18.749 -1.188 1.00 98.44 127 THR A O 1
ATOM 1038 N N . SER A 1 128 ? -1.237 20.910 -1.773 1.00 98.19 128 SER A N 1
ATOM 1039 C CA . SER A 1 128 ? -2.486 21.150 -1.036 1.00 98.19 128 SER A CA 1
ATOM 1040 C C . SER A 1 128 ? -3.633 20.266 -1.523 1.00 98.19 128 SER A C 1
ATOM 1042 O O . SER A 1 128 ? -4.322 19.660 -0.711 1.00 98.19 128 SER A O 1
ATOM 1044 N N . GLU A 1 129 ? -3.791 20.124 -2.841 1.00 98.12 129 GLU A N 1
ATOM 1045 C CA . GLU A 1 129 ? -4.820 19.258 -3.421 1.00 98.12 129 GLU A CA 1
ATOM 1046 C C . GLU A 1 129 ? -4.539 17.780 -3.107 1.00 98.12 129 GLU A C 1
ATOM 1048 O O . GLU A 1 129 ? -5.444 17.014 -2.781 1.00 98.12 129 GLU A O 1
ATOM 1053 N N . CYS A 1 130 ? -3.271 17.361 -3.151 1.00 98.31 130 CYS A N 1
ATOM 1054 C CA . CYS A 1 130 ? -2.909 15.993 -2.793 1.00 98.31 130 CYS A CA 1
ATOM 1055 C C . CYS A 1 130 ? -3.203 15.684 -1.313 1.00 98.31 130 CYS A C 1
ATOM 1057 O O . CYS A 1 130 ? -3.639 14.576 -0.995 1.00 98.31 130 CYS A O 1
ATOM 1059 N N . LEU A 1 131 ? -3.001 16.648 -0.409 1.00 98.38 131 LEU A N 1
ATOM 1060 C CA . LEU A 1 131 ? -3.381 16.514 1.000 1.00 98.38 131 LEU A CA 1
ATOM 1061 C C . LEU A 1 131 ? -4.905 16.456 1.172 1.00 98.38 131 LEU A C 1
ATOM 1063 O O . LEU A 1 131 ? -5.391 15.627 1.938 1.00 98.38 131 LEU A O 1
ATOM 1067 N N . GLU A 1 132 ? -5.674 17.252 0.426 1.00 98.06 132 GLU A N 1
ATOM 1068 C CA . GLU A 1 132 ? -7.143 17.161 0.415 1.00 98.06 132 GLU A CA 1
ATOM 1069 C C . GLU A 1 132 ? -7.622 15.769 -0.025 1.00 98.06 132 GLU A C 1
ATOM 1071 O O . GLU A 1 132 ? -8.473 15.172 0.634 1.00 98.06 132 GLU A O 1
ATOM 1076 N N . LEU A 1 133 ? -7.018 15.192 -1.071 1.00 98.25 133 LEU A N 1
ATOM 1077 C CA . LEU A 1 133 ? -7.304 13.818 -1.502 1.00 98.25 133 LEU A CA 1
ATOM 1078 C C . LEU A 1 133 ? -6.915 12.775 -0.443 1.00 98.25 133 LEU A C 1
ATOM 1080 O O . LEU A 1 133 ? -7.593 11.755 -0.305 1.00 98.25 133 LEU A O 1
ATOM 1084 N N . LEU A 1 134 ? -5.843 13.010 0.319 1.00 98.00 134 LEU A N 1
ATOM 1085 C CA . LEU A 1 134 ? -5.468 12.152 1.445 1.00 98.00 134 LEU A CA 1
ATOM 1086 C C . LEU A 1 134 ? -6.523 12.218 2.562 1.00 98.00 134 LEU A C 1
ATOM 1088 O O . LEU A 1 134 ? -6.945 11.174 3.062 1.00 98.00 134 LEU A O 1
ATOM 1092 N N . HIS A 1 135 ? -7.005 13.413 2.910 1.00 97.19 135 HIS A N 1
ATOM 1093 C CA . HIS A 1 135 ? -8.101 13.576 3.870 1.00 97.19 135 HIS A CA 1
ATOM 1094 C C . HIS A 1 135 ? -9.394 12.919 3.375 1.00 97.19 135 HIS A C 1
ATOM 1096 O O . HIS A 1 135 ? -10.029 12.183 4.131 1.00 97.19 135 HIS A O 1
ATOM 1102 N N . GLN A 1 136 ? -9.734 13.079 2.093 1.00 97.19 136 GLN A N 1
ATOM 1103 C CA . GLN A 1 136 ? -10.874 12.394 1.487 1.00 97.19 136 GLN A CA 1
ATOM 1104 C C . GLN A 1 136 ? -10.719 10.868 1.595 1.00 97.19 136 GLN A C 1
ATOM 1106 O O . GLN A 1 136 ? -11.655 10.160 1.969 1.00 97.19 136 GLN A O 1
ATOM 1111 N N . ALA A 1 137 ? -9.525 10.332 1.325 1.00 97.69 137 ALA A N 1
ATOM 1112 C CA . ALA A 1 137 ? -9.253 8.907 1.487 1.00 97.69 137 ALA A CA 1
ATOM 1113 C C . ALA A 1 137 ? -9.494 8.437 2.930 1.00 97.69 137 ALA A C 1
ATOM 1115 O O . ALA A 1 137 ? -10.081 7.373 3.145 1.00 97.69 137 ALA A O 1
ATOM 1116 N N . TYR A 1 138 ? -9.078 9.234 3.913 1.00 96.38 138 TYR A N 1
ATOM 1117 C CA . TYR A 1 138 ? -9.322 8.944 5.318 1.00 96.38 138 TYR A CA 1
ATOM 1118 C C . TYR A 1 138 ? -10.815 8.938 5.682 1.00 96.38 138 TYR A C 1
ATOM 1120 O O . TYR A 1 138 ? -11.252 8.069 6.439 1.00 96.38 138 TYR A O 1
ATOM 1128 N N . GLU A 1 139 ? -11.614 9.863 5.146 1.00 95.06 139 GLU A N 1
ATOM 1129 C CA . GLU A 1 139 ? -13.071 9.902 5.353 1.00 95.06 139 GLU A CA 1
ATOM 1130 C C . GLU A 1 139 ? -13.777 8.663 4.795 1.00 95.06 139 GLU A C 1
ATOM 1132 O O . GLU A 1 139 ? -14.684 8.135 5.435 1.00 95.06 139 GLU A O 1
ATOM 1137 N N . HIS A 1 140 ? -13.291 8.131 3.672 1.00 95.94 140 HIS A N 1
ATOM 1138 C CA . HIS A 1 140 ? -13.765 6.870 3.094 1.00 95.94 140 HIS A CA 1
ATOM 1139 C C . HIS A 1 140 ? -13.193 5.610 3.779 1.00 95.94 140 HIS A C 1
ATOM 1141 O O . HIS A 1 140 ? -13.404 4.498 3.293 1.00 95.94 140 HIS A O 1
ATOM 1147 N N . GLY A 1 141 ? -12.446 5.748 4.882 1.00 95.94 141 GLY A N 1
ATOM 1148 C CA . GLY A 1 141 ? -11.861 4.614 5.605 1.00 95.94 141 GLY A CA 1
ATOM 1149 C C . GLY A 1 141 ? -10.804 3.848 4.801 1.00 95.94 141 GLY A C 1
ATOM 1150 O O . GLY A 1 141 ? -10.583 2.659 5.042 1.00 95.94 141 GLY A O 1
ATOM 1151 N N . LEU A 1 142 ? -10.165 4.500 3.826 1.00 97.69 142 LEU A N 1
ATOM 1152 C CA . LEU A 1 142 ? -9.136 3.885 2.994 1.00 97.69 142 LEU A CA 1
ATOM 1153 C C . LEU A 1 142 ? -7.811 3.780 3.752 1.00 97.69 142 LEU A C 1
ATOM 1155 O O . LEU A 1 142 ? -7.468 4.627 4.575 1.00 97.69 142 LEU A O 1
ATOM 1159 N N . VAL A 1 143 ? -7.048 2.737 3.432 1.00 97.88 143 VAL A N 1
ATOM 1160 C CA . VAL A 1 143 ? -5.699 2.512 3.954 1.00 97.88 143 VAL A CA 1
ATOM 1161 C C . VAL A 1 143 ? -4.671 3.012 2.961 1.00 97.88 143 VAL A C 1
ATOM 1163 O O . VAL A 1 143 ? -4.658 2.595 1.804 1.00 97.88 143 VAL A O 1
ATOM 1166 N N . GLN A 1 144 ? -3.747 3.832 3.435 1.00 97.88 144 GLN A N 1
ATOM 1167 C CA . GLN A 1 144 ? -2.611 4.288 2.656 1.00 97.88 144 GLN A CA 1
ATOM 1168 C C . GLN A 1 144 ? -1.609 3.143 2.550 1.00 97.88 144 GLN A C 1
ATOM 1170 O O . GLN A 1 144 ? -1.099 2.627 3.545 1.00 97.88 144 GLN A O 1
ATOM 1175 N N . CYS A 1 145 ? -1.335 2.722 1.324 1.00 96.75 145 CYS A N 1
ATOM 1176 C CA . CYS A 1 145 ? -0.305 1.746 1.003 1.00 96.75 145 CYS A CA 1
ATOM 1177 C C . CYS A 1 145 ? 0.684 2.379 0.035 1.00 96.75 145 CYS A C 1
ATOM 1179 O O . CYS A 1 145 ? 0.285 3.143 -0.829 1.00 96.75 145 CYS A O 1
ATOM 1181 N N . GLY A 1 146 ? 1.959 2.036 0.106 1.00 95.12 146 GLY A N 1
ATOM 1182 C CA . GLY A 1 146 ? 2.926 2.535 -0.867 1.00 95.12 146 GLY A CA 1
ATOM 1183 C C . GLY A 1 146 ? 4.147 1.659 -0.962 1.00 95.12 146 GLY A C 1
ATOM 1184 O O . GLY A 1 146 ? 4.173 0.527 -0.474 1.00 95.12 146 GLY A O 1
ATOM 1185 N N . GLU A 1 147 ? 5.168 2.183 -1.621 1.00 94.25 147 GLU A N 1
ATOM 1186 C CA . GLU A 1 147 ? 6.421 1.470 -1.789 1.00 94.25 147 GLU A CA 1
ATOM 1187 C C . GLU A 1 147 ? 7.111 1.228 -0.435 1.00 94.25 147 GLU A C 1
ATOM 1189 O O . GLU A 1 147 ? 7.223 2.132 0.394 1.00 94.25 147 GLU A O 1
ATOM 1194 N N . ASN A 1 148 ? 7.595 0.002 -0.206 1.00 95.38 148 ASN A N 1
ATOM 1195 C CA . ASN A 1 148 ? 8.308 -0.366 1.019 1.00 95.38 148 ASN A CA 1
ATOM 1196 C C . ASN A 1 148 ? 9.759 0.148 1.015 1.00 95.38 148 ASN A C 1
ATOM 1198 O O . ASN A 1 148 ? 10.709 -0.631 0.903 1.00 95.38 148 ASN A O 1
ATOM 1202 N N . VAL A 1 149 ? 9.924 1.470 1.051 1.00 95.44 149 VAL A N 1
ATOM 1203 C CA . VAL A 1 149 ? 11.219 2.162 1.030 1.00 95.44 149 VAL A CA 1
ATOM 1204 C C . VAL A 1 149 ? 11.194 3.391 1.931 1.00 95.44 149 VAL A C 1
ATOM 1206 O O . VAL A 1 149 ? 10.140 3.975 2.149 1.00 95.44 149 VAL A O 1
ATOM 1209 N N . ARG A 1 150 ? 12.348 3.799 2.456 1.00 94.94 150 ARG A N 1
ATOM 1210 C CA . ARG A 1 150 ? 12.469 4.989 3.312 1.00 94.94 150 ARG A CA 1
ATOM 1211 C C . ARG A 1 150 ? 12.596 6.280 2.509 1.00 94.94 150 ARG A C 1
ATOM 1213 O O . ARG A 1 150 ? 12.045 7.297 2.904 1.00 94.94 150 ARG A O 1
ATOM 1220 N N . GLU A 1 151 ? 13.336 6.235 1.411 1.00 94.50 151 GLU A N 1
ATOM 1221 C CA . GLU A 1 151 ? 13.692 7.395 0.600 1.00 94.50 151 GLU A CA 1
ATOM 1222 C C . GLU A 1 151 ? 12.932 7.372 -0.724 1.00 94.50 151 GLU A C 1
ATOM 1224 O O . GLU A 1 151 ? 12.942 6.362 -1.432 1.00 94.50 151 GLU A O 1
ATOM 1229 N N . SER A 1 152 ? 12.334 8.515 -1.074 1.00 92.19 152 SER A N 1
ATOM 1230 C CA . SER A 1 152 ? 11.680 8.757 -2.369 1.00 92.19 152 SER A CA 1
ATOM 1231 C C . SER A 1 152 ? 10.695 7.654 -2.803 1.00 92.19 152 SER A C 1
ATOM 1233 O O . SER A 1 152 ? 10.817 7.147 -3.923 1.00 92.19 152 SER A O 1
ATOM 1235 N N . PRO A 1 153 ? 9.731 7.245 -1.950 1.00 94.75 153 PRO A N 1
ATOM 1236 C CA . PRO A 1 153 ? 8.699 6.302 -2.364 1.00 94.75 153 PRO A CA 1
ATOM 1237 C C . PRO A 1 153 ? 7.948 6.847 -3.582 1.00 94.75 153 PRO A C 1
ATOM 1239 O O . PRO A 1 153 ? 7.594 8.020 -3.649 1.00 94.75 153 PRO A O 1
ATOM 1242 N N . THR A 1 154 ? 7.722 5.982 -4.565 1.00 94.25 154 THR A N 1
ATOM 1243 C CA . THR A 1 154 ? 7.233 6.409 -5.887 1.00 94.25 154 THR A CA 1
ATOM 1244 C C . THR A 1 154 ? 5.717 6.585 -5.978 1.00 94.25 154 THR A C 1
ATOM 1246 O O . THR A 1 154 ? 5.233 7.209 -6.924 1.00 94.25 154 THR A O 1
ATOM 1249 N N . PHE A 1 155 ? 4.958 6.051 -5.017 1.00 95.19 155 PHE A N 1
ATOM 1250 C CA . PHE A 1 155 ? 3.498 6.125 -5.000 1.00 95.19 155 PHE A CA 1
ATOM 1251 C C . PHE A 1 155 ? 2.906 5.940 -3.597 1.00 95.19 155 PHE A C 1
ATOM 1253 O O . PHE A 1 155 ? 3.497 5.270 -2.742 1.00 95.19 155 PHE A O 1
ATOM 1260 N N . ILE A 1 156 ? 1.694 6.468 -3.418 1.00 97.12 156 ILE A N 1
ATOM 1261 C CA . ILE A 1 156 ? 0.755 6.131 -2.345 1.00 97.12 156 ILE A CA 1
ATOM 1262 C C . ILE A 1 156 ? -0.588 5.756 -2.995 1.00 97.12 156 ILE A C 1
ATOM 1264 O O . ILE A 1 156 ? -1.215 6.530 -3.717 1.00 97.12 156 ILE A O 1
ATOM 1268 N N . CYS A 1 157 ? -1.043 4.538 -2.734 1.00 95.62 157 CYS A N 1
ATOM 1269 C CA . CYS A 1 157 ? -2.375 4.053 -3.051 1.00 95.62 157 CYS A CA 1
ATOM 1270 C C . CYS A 1 157 ? -3.309 4.245 -1.851 1.00 95.62 157 CYS A C 1
ATOM 1272 O O . CYS A 1 157 ? -2.936 3.972 -0.712 1.00 95.62 157 CYS A O 1
ATOM 1274 N N . ASN A 1 158 ? -4.553 4.624 -2.131 1.00 97.56 158 ASN A N 1
ATOM 1275 C CA . ASN A 1 158 ? -5.616 4.775 -1.140 1.00 97.56 158 ASN A CA 1
ATOM 1276 C C . ASN A 1 158 ? -6.569 3.574 -1.242 1.00 97.56 158 ASN A C 1
ATOM 1278 O O . ASN A 1 158 ? -7.525 3.552 -2.025 1.00 97.56 158 ASN A O 1
ATOM 1282 N N . CYS A 1 159 ? -6.222 2.517 -0.516 1.00 97.62 159 CYS A N 1
ATOM 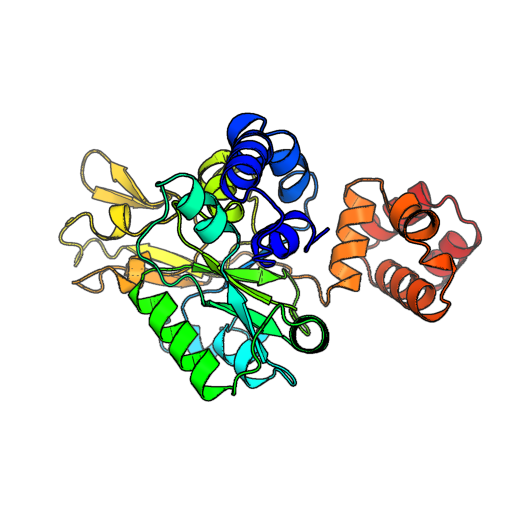1283 C CA . CYS A 1 159 ? -6.707 1.160 -0.721 1.00 97.62 159 CYS A CA 1
ATOM 1284 C C . CYS A 1 159 ? -7.967 0.853 0.099 1.00 97.62 159 CYS A C 1
ATOM 1286 O O . CYS A 1 159 ? -8.048 1.164 1.282 1.00 97.62 159 CYS A O 1
ATOM 1288 N N . CYS A 1 160 ? -8.928 0.164 -0.517 1.00 97.25 160 CYS A N 1
ATOM 1289 C CA . CYS A 1 160 ? -10.106 -0.397 0.154 1.00 97.25 160 CYS A CA 1
ATOM 1290 C C . CYS A 1 160 ? -9.992 -1.923 0.258 1.00 97.25 160 CYS A C 1
ATOM 1292 O O . CYS A 1 160 ? -9.393 -2.558 -0.613 1.00 97.25 160 CYS A O 1
ATOM 1294 N N . GLY A 1 161 ? -10.606 -2.512 1.288 1.00 95.88 161 GLY A N 1
ATOM 1295 C CA . GLY A 1 161 ? -10.589 -3.963 1.513 1.00 95.88 161 GLY A CA 1
ATOM 1296 C C . GLY A 1 161 ? -11.343 -4.792 0.465 1.00 95.88 161 GLY A C 1
ATOM 1297 O O . GLY A 1 161 ? -11.135 -5.996 0.384 1.00 95.88 161 GLY A O 1
ATOM 1298 N N . CYS A 1 162 ? -12.198 -4.167 -0.355 1.00 95.00 162 CYS A N 1
ATOM 1299 C CA . CYS A 1 162 ? -13.006 -4.867 -1.359 1.00 95.00 162 CYS A CA 1
ATOM 1300 C C . CYS A 1 162 ? -12.381 -4.917 -2.762 1.00 95.00 162 CYS A C 1
ATOM 1302 O O . CYS A 1 162 ? -12.616 -5.882 -3.480 1.00 95.00 162 CYS A O 1
ATOM 1304 N N . CYS A 1 163 ? -11.597 -3.908 -3.170 1.00 95.94 163 CYS A N 1
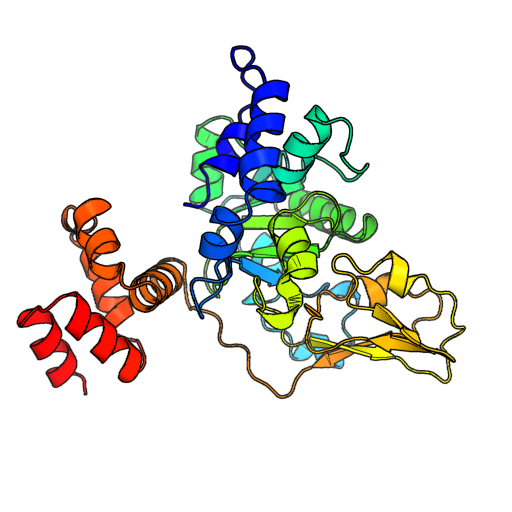ATOM 1305 C CA . CYS A 1 163 ? -11.044 -3.847 -4.532 1.00 95.94 163 CYS A CA 1
ATOM 1306 C C . CYS A 1 163 ? -9.525 -4.036 -4.589 1.00 95.94 163 CYS A C 1
ATOM 1308 O O . CYS A 1 163 ? -9.015 -4.471 -5.614 1.00 95.94 163 CYS A O 1
ATOM 1310 N N . CYS A 1 164 ? -8.779 -3.629 -3.556 1.00 95.38 164 CYS A N 1
ATOM 1311 C CA . CYS A 1 164 ? -7.319 -3.565 -3.631 1.00 95.38 164 CYS A CA 1
ATOM 1312 C C . CYS A 1 164 ? -6.682 -4.957 -3.584 1.00 95.38 164 CYS A C 1
ATOM 1314 O O . CYS A 1 164 ? -6.848 -5.662 -2.593 1.00 95.38 164 CYS A O 1
ATOM 1316 N N . GLU A 1 165 ? -5.852 -5.302 -4.573 1.00 93.25 165 GLU A N 1
ATOM 1317 C CA . GLU A 1 165 ? -5.176 -6.610 -4.610 1.00 93.25 165 GLU A CA 1
ATOM 1318 C C . GLU A 1 165 ? -4.307 -6.878 -3.383 1.00 93.25 165 GLU A C 1
ATOM 1320 O O . GLU A 1 165 ? -4.277 -7.991 -2.869 1.00 93.25 165 GLU A O 1
ATOM 1325 N N . ALA A 1 166 ? -3.616 -5.852 -2.882 1.00 92.88 166 ALA A N 1
ATOM 1326 C CA . ALA A 1 166 ? -2.742 -5.998 -1.727 1.00 92.88 166 ALA A CA 1
ATOM 1327 C C . ALA A 1 166 ? -3.536 -6.272 -0.438 1.00 92.88 166 ALA A C 1
ATOM 1329 O O . ALA A 1 166 ? -3.123 -7.098 0.375 1.00 92.88 166 ALA A O 1
ATOM 1330 N N . LEU A 1 167 ? -4.691 -5.619 -0.262 1.00 95.69 167 LEU A N 1
ATOM 1331 C CA . LEU A 1 167 ? -5.550 -5.838 0.906 1.00 95.69 167 LEU A CA 1
ATOM 1332 C C . LEU A 1 167 ? -6.355 -7.134 0.785 1.00 95.69 167 LEU A C 1
ATOM 1334 O O . LEU A 1 167 ? -6.487 -7.845 1.776 1.00 95.69 167 LEU A O 1
ATOM 1338 N N . LEU A 1 168 ? -6.801 -7.503 -0.418 1.00 94.62 168 LEU A N 1
ATOM 1339 C CA . LEU A 1 168 ? -7.394 -8.816 -0.680 1.00 94.62 168 LEU A CA 1
ATOM 1340 C C . LEU A 1 168 ? -6.387 -9.941 -0.404 1.00 94.62 168 LEU A C 1
ATOM 1342 O O . LEU A 1 168 ? -6.748 -10.947 0.202 1.00 94.62 168 LEU A O 1
ATOM 1346 N N . ALA A 1 169 ? -5.114 -9.757 -0.770 1.00 92.88 169 ALA A N 1
ATOM 1347 C CA . ALA A 1 169 ? -4.047 -10.684 -0.410 1.00 92.88 169 ALA A CA 1
ATOM 1348 C C . ALA A 1 169 ? -3.810 -10.721 1.106 1.00 92.88 169 ALA A C 1
ATOM 1350 O O . ALA A 1 169 ? -3.631 -11.803 1.652 1.00 92.88 169 ALA A O 1
ATOM 1351 N N . ALA A 1 170 ? -3.835 -9.576 1.798 1.00 94.38 170 ALA A N 1
ATOM 1352 C CA . ALA A 1 170 ? -3.677 -9.507 3.255 1.00 94.38 170 ALA A CA 1
ATOM 1353 C C . ALA A 1 170 ? -4.833 -10.173 4.012 1.00 94.38 170 ALA A C 1
ATOM 1355 O O . ALA A 1 170 ? -4.595 -10.890 4.974 1.00 94.38 170 ALA A O 1
ATOM 1356 N N . LYS A 1 171 ? -6.066 -10.019 3.529 1.00 93.94 171 LYS A N 1
ATOM 1357 C CA . LYS A 1 171 ? -7.247 -10.741 4.015 1.00 93.94 171 LYS A CA 1
ATOM 1358 C C . LYS A 1 171 ? -7.141 -12.247 3.729 1.00 93.94 171 LYS A C 1
ATOM 1360 O O . LYS A 1 171 ? -7.415 -13.075 4.587 1.00 93.94 171 LYS A O 1
ATOM 1365 N N . LYS A 1 172 ? -6.677 -12.573 2.517 1.00 92.00 172 LYS A N 1
ATOM 1366 C CA . LYS A 1 172 ? -6.304 -13.894 1.980 1.00 92.00 172 LYS A CA 1
ATOM 1367 C C . LYS A 1 172 ? -5.372 -14.709 2.878 1.00 92.00 172 LYS A C 1
ATOM 1369 O O . LYS A 1 172 ? -5.613 -15.848 3.269 1.00 92.00 172 LYS A O 1
ATOM 1374 N N . PHE A 1 173 ? -4.218 -14.099 3.085 1.00 91.31 173 PHE A N 1
ATOM 1375 C CA . PHE A 1 173 ? -2.967 -14.745 3.449 1.00 91.31 173 PHE A CA 1
ATOM 1376 C C . PHE A 1 173 ? -2.295 -13.989 4.599 1.00 91.31 173 PHE A C 1
ATOM 1378 O O . PHE A 1 173 ? -1.069 -13.902 4.632 1.00 91.31 173 PHE A O 1
ATOM 1385 N N . GLY A 1 174 ? -3.082 -13.414 5.516 1.00 87.44 174 GLY A N 1
ATOM 1386 C CA . GLY A 1 174 ? -2.606 -12.499 6.563 1.00 87.44 174 GLY A CA 1
ATOM 1387 C C . GLY A 1 174 ? -1.398 -13.023 7.334 1.00 87.44 174 GLY A C 1
ATOM 1388 O O . GLY A 1 174 ? -0.406 -12.312 7.458 1.00 87.44 174 GLY A O 1
ATOM 1389 N N . ASN A 1 175 ? -1.411 -14.308 7.698 1.00 87.25 175 ASN A N 1
ATOM 1390 C CA . ASN A 1 175 ? -0.319 -14.979 8.418 1.00 87.25 175 ASN A CA 1
ATOM 1391 C C . ASN A 1 175 ? 1.036 -14.939 7.681 1.00 87.25 175 ASN A C 1
ATOM 1393 O O . ASN A 1 175 ? 2.093 -15.093 8.289 1.00 87.25 175 ASN A O 1
ATOM 1397 N N . LEU A 1 176 ? 1.028 -14.738 6.362 1.00 86.81 176 LEU A N 1
ATOM 1398 C CA . LEU A 1 176 ? 2.226 -14.664 5.521 1.00 86.81 176 LEU A CA 1
ATOM 1399 C C . LEU A 1 176 ? 2.674 -13.219 5.244 1.00 86.81 176 LEU A C 1
ATOM 1401 O O . LEU A 1 176 ? 3.671 -13.008 4.545 1.00 86.81 176 LEU A O 1
ATOM 1405 N N . HIS A 1 177 ? 1.964 -12.235 5.808 1.00 88.75 177 HIS A N 1
ATOM 1406 C CA . HIS A 1 177 ? 2.295 -10.812 5.774 1.00 88.75 177 HIS A CA 1
ATOM 1407 C C . HIS A 1 177 ? 2.607 -10.312 4.350 1.00 88.75 177 HIS A C 1
ATOM 1409 O O . HIS A 1 177 ? 3.750 -9.964 4.045 1.00 88.75 177 HIS A O 1
ATOM 1415 N N . PRO A 1 178 ? 1.630 -10.305 3.426 1.00 89.56 178 PRO A N 1
ATOM 1416 C CA . PRO A 1 178 ? 1.876 -9.961 2.021 1.00 89.56 178 PRO A CA 1
ATOM 1417 C C . PRO A 1 178 ? 2.328 -8.508 1.825 1.00 89.56 178 PRO A C 1
ATOM 1419 O O . PRO A 1 178 ? 3.041 -8.199 0.872 1.00 89.56 178 PRO A O 1
ATOM 1422 N N . VAL A 1 179 ? 1.960 -7.619 2.746 1.00 93.19 179 VAL A N 1
ATOM 1423 C CA . VAL A 1 179 ? 2.434 -6.234 2.807 1.00 93.19 179 VAL A CA 1
ATOM 1424 C C . VAL A 1 179 ? 3.126 -5.978 4.137 1.00 93.19 179 VAL A C 1
ATOM 1426 O O . VAL A 1 179 ? 2.766 -6.567 5.155 1.00 93.19 179 VAL A O 1
ATOM 1429 N N . GLN A 1 180 ? 4.116 -5.087 4.133 1.00 95.38 180 GLN A N 1
ATOM 1430 C CA . GLN A 1 180 ? 4.796 -4.693 5.361 1.00 95.38 180 GLN A CA 1
ATOM 1431 C C . GLN A 1 180 ? 3.841 -3.898 6.264 1.00 95.38 180 GLN A C 1
ATOM 1433 O O . GLN A 1 180 ? 3.175 -2.966 5.804 1.00 95.38 180 GLN A O 1
ATOM 1438 N N . THR A 1 181 ? 3.785 -4.264 7.544 1.00 95.06 181 THR A N 1
ATOM 1439 C CA . THR A 1 181 ? 2.959 -3.593 8.558 1.00 95.06 181 THR A CA 1
ATOM 1440 C C . THR A 1 181 ? 3.595 -2.286 9.035 1.00 95.06 181 THR A C 1
ATOM 1442 O O . THR A 1 181 ? 4.766 -2.017 8.762 1.00 95.06 181 THR A O 1
ATOM 1445 N N . THR A 1 182 ? 2.837 -1.487 9.785 1.00 95.06 182 THR A N 1
ATOM 1446 C CA . THR A 1 182 ? 3.357 -0.313 10.503 1.00 95.06 182 THR A CA 1
ATOM 1447 C C . THR A 1 182 ? 3.993 -0.718 11.833 1.00 95.06 182 THR A C 1
ATOM 1449 O O . THR A 1 182 ? 3.748 -1.815 12.349 1.00 95.06 182 THR A O 1
ATOM 1452 N N . HIS A 1 183 ? 4.740 0.197 12.457 1.00 93.81 183 HIS A N 1
ATOM 1453 C CA . HIS A 1 183 ? 5.273 0.027 13.815 1.00 93.81 183 HIS A CA 1
ATOM 1454 C C . HIS A 1 183 ? 4.208 0.141 14.909 1.00 93.81 183 HIS A C 1
ATOM 1456 O O . HIS A 1 183 ? 4.554 0.205 16.087 1.00 93.81 183 HIS A O 1
ATOM 1462 N N . TYR A 1 184 ? 2.922 0.150 14.557 1.00 94.94 184 TYR A N 1
ATOM 1463 C CA . TYR A 1 184 ? 1.819 0.341 15.488 1.00 94.94 184 TYR A CA 1
ATOM 1464 C C . TYR A 1 184 ? 0.841 -0.841 15.461 1.00 94.94 184 TYR A C 1
ATOM 1466 O O . TYR A 1 184 ? 0.670 -1.524 14.447 1.00 94.94 184 TYR A O 1
ATOM 1474 N N . LEU A 1 185 ? 0.190 -1.087 16.597 1.00 95.88 185 LEU A N 1
ATOM 1475 C CA . LEU A 1 185 ? -0.946 -1.998 16.740 1.00 95.88 185 LEU A CA 1
ATOM 1476 C C . LEU A 1 185 ? -2.074 -1.314 17.506 1.00 95.88 185 LEU A C 1
ATOM 1478 O O . LEU A 1 185 ? -1.807 -0.579 18.456 1.00 95.88 185 LEU A O 1
ATOM 1482 N N . PRO A 1 186 ? -3.337 -1.557 17.135 1.00 96.50 186 PRO A N 1
ATOM 1483 C CA . PRO A 1 186 ? -4.465 -1.085 17.916 1.00 96.50 186 PRO A CA 1
ATOM 1484 C C . PRO A 1 186 ? -4.600 -1.867 19.231 1.00 96.50 186 PRO A C 1
ATOM 1486 O O . PRO A 1 186 ? -4.464 -3.091 19.273 1.00 96.50 186 PRO A O 1
ATOM 1489 N N . GLN A 1 187 ? -4.940 -1.150 20.297 1.00 96.25 187 GLN A N 1
ATOM 1490 C CA . GLN A 1 187 ? -5.304 -1.690 21.601 1.00 96.25 187 GLN A CA 1
ATOM 1491 C C . GLN A 1 187 ? -6.694 -1.188 22.002 1.00 96.25 187 GLN A C 1
ATOM 1493 O O . GLN A 1 187 ? -6.986 0.004 21.884 1.00 96.25 187 GLN A O 1
ATOM 1498 N N . ILE A 1 188 ? -7.538 -2.102 22.491 1.00 95.75 188 ILE A N 1
ATOM 1499 C CA . ILE A 1 188 ? -8.891 -1.805 22.976 1.00 95.75 188 ILE A CA 1
ATOM 1500 C C . ILE A 1 188 ? -8.849 -1.497 24.476 1.00 95.75 188 ILE A C 1
ATOM 1502 O O . ILE A 1 188 ? -8.333 -2.285 25.269 1.00 95.75 188 ILE A O 1
ATOM 1506 N N . ASN A 1 189 ? -9.466 -0.388 24.876 1.00 96.12 189 ASN A N 1
ATOM 1507 C CA . ASN A 1 189 ? -9.874 -0.133 26.248 1.00 96.12 189 ASN A CA 1
ATOM 1508 C C . ASN A 1 189 ? -11.283 -0.701 26.479 1.00 96.12 189 ASN A C 1
ATOM 1510 O O . ASN A 1 189 ? -12.292 -0.088 26.129 1.00 96.12 189 ASN A O 1
ATOM 1514 N N . TYR A 1 190 ? -11.354 -1.875 27.107 1.00 94.44 190 TYR A N 1
ATOM 1515 C CA . TYR A 1 190 ? -12.622 -2.558 27.373 1.00 94.44 190 TYR A CA 1
ATOM 1516 C C . TYR A 1 190 ? -13.530 -1.845 28.382 1.00 94.44 190 TYR A C 1
ATOM 1518 O O . TYR A 1 190 ? -14.706 -2.176 28.447 1.00 94.44 190 TYR A O 1
ATOM 1526 N N . GLN A 1 191 ? -13.024 -0.881 29.157 1.00 94.88 191 GLN A N 1
ATOM 1527 C CA . GLN A 1 191 ? -13.854 -0.131 30.107 1.00 94.88 191 GLN A CA 1
ATOM 1528 C C . GLN A 1 191 ? -14.731 0.911 29.411 1.00 94.88 191 GLN A C 1
ATOM 1530 O O . GLN A 1 191 ? -15.834 1.184 29.873 1.00 94.88 191 GLN A O 1
ATOM 1535 N N . SER A 1 192 ? -14.251 1.495 28.308 1.00 95.12 192 SER A N 1
ATOM 1536 C CA . SER A 1 192 ? -15.033 2.438 27.504 1.00 95.12 192 SER A CA 1
ATOM 1537 C C . SER A 1 192 ? -15.681 1.776 26.288 1.00 95.12 192 SER A C 1
ATOM 1539 O O . SER A 1 192 ? -16.566 2.364 25.677 1.00 95.12 192 SER A O 1
ATOM 1541 N N . CYS A 1 193 ? -15.267 0.571 25.901 1.00 95.50 193 CYS A N 1
ATOM 1542 C CA . CYS A 1 193 ? -15.848 -0.105 24.749 1.00 95.50 193 CYS A CA 1
ATOM 1543 C C . CYS A 1 193 ? -17.326 -0.445 24.992 1.00 95.50 193 CYS A C 1
ATOM 1545 O O . CYS A 1 193 ? -17.657 -1.195 25.905 1.00 95.50 193 CYS A O 1
ATOM 1547 N N . ILE A 1 194 ? -18.202 0.062 24.123 1.00 93.88 194 ILE A N 1
ATOM 1548 C CA . ILE A 1 194 ? -19.645 -0.237 24.129 1.00 93.88 194 ILE A CA 1
ATOM 1549 C C . ILE A 1 194 ? -20.019 -1.415 23.219 1.00 93.88 194 ILE A C 1
ATOM 1551 O O . ILE A 1 194 ? -21.191 -1.621 22.930 1.00 93.88 194 ILE A O 1
ATOM 1555 N N . ASP A 1 195 ? -19.021 -2.129 22.692 1.00 92.94 195 ASP A N 1
ATOM 1556 C CA . ASP A 1 195 ? -19.202 -3.333 21.875 1.00 92.94 195 ASP A CA 1
ATOM 1557 C C . ASP A 1 195 ? -20.118 -3.150 20.637 1.00 92.94 195 ASP A C 1
ATOM 1559 O O . ASP A 1 195 ? -20.841 -4.049 20.215 1.00 92.94 195 ASP A O 1
ATOM 1563 N N . CYS A 1 196 ? -20.071 -1.969 20.007 1.00 94.38 196 CYS A N 1
ATOM 1564 C CA . CYS A 1 196 ? -20.939 -1.618 18.870 1.00 94.38 196 CYS A CA 1
ATOM 1565 C C . CYS A 1 196 ? -20.563 -2.263 17.522 1.00 94.38 196 CYS A C 1
ATOM 1567 O O . CYS A 1 196 ? -21.300 -2.106 16.557 1.00 94.38 196 CYS A O 1
ATOM 1569 N N . GLY A 1 197 ? -19.405 -2.924 17.412 1.00 94.69 197 GLY A N 1
ATOM 1570 C CA . GLY A 1 197 ? -18.987 -3.636 16.194 1.00 94.69 197 GLY A CA 1
ATOM 1571 C C . GLY A 1 197 ? -18.454 -2.785 15.030 1.00 94.69 197 GLY A C 1
ATOM 1572 O O . GLY A 1 197 ? -17.867 -3.351 14.118 1.00 94.69 197 GLY A O 1
ATOM 1573 N N . LYS A 1 198 ? -18.533 -1.447 15.064 1.00 96.50 198 LYS A N 1
ATOM 1574 C CA . LYS A 1 198 ? -18.061 -0.586 13.950 1.00 96.50 198 LYS A CA 1
ATOM 1575 C C . LYS A 1 198 ? -16.602 -0.813 13.535 1.00 96.50 198 LYS A C 1
ATOM 1577 O O . LYS A 1 198 ? -16.270 -0.722 12.360 1.00 96.50 198 LYS A O 1
ATOM 1582 N N . CYS A 1 199 ? -15.723 -1.128 14.486 1.00 97.06 199 CYS A N 1
ATOM 1583 C CA . CYS A 1 199 ? -14.323 -1.435 14.190 1.00 97.06 199 CYS A CA 1
ATOM 1584 C C . CYS A 1 199 ? -14.137 -2.758 13.427 1.00 97.06 199 CYS A C 1
ATOM 1586 O O . CYS A 1 199 ? -13.159 -2.878 12.694 1.00 97.06 199 CYS A O 1
ATOM 1588 N N . ILE A 1 200 ? -15.057 -3.719 13.586 1.00 97.00 200 ILE A N 1
ATOM 1589 C CA . ILE A 1 200 ? -15.081 -4.976 12.824 1.00 97.00 200 ILE A CA 1
ATOM 1590 C C . ILE A 1 200 ? -15.407 -4.655 11.365 1.00 97.00 200 ILE A C 1
ATOM 1592 O O . ILE A 1 200 ? -14.639 -5.011 10.479 1.00 97.00 200 ILE A O 1
ATOM 1596 N N . GLU A 1 201 ? -16.483 -3.899 11.127 1.00 95.75 201 GLU A N 1
ATOM 1597 C CA . GLU A 1 201 ? -16.913 -3.486 9.781 1.00 95.75 201 GLU A CA 1
ATOM 1598 C C . GLU A 1 201 ? -15.863 -2.627 9.064 1.00 95.75 201 GLU A C 1
ATOM 1600 O O . GLU A 1 201 ? -15.648 -2.766 7.863 1.00 95.75 201 GLU A O 1
ATOM 1605 N N . ALA A 1 202 ? -15.180 -1.751 9.804 1.00 96.62 202 ALA A N 1
ATOM 1606 C CA . ALA A 1 202 ? -14.173 -0.855 9.250 1.00 96.62 202 ALA A CA 1
ATOM 1607 C C . ALA A 1 202 ? -12.826 -1.540 8.952 1.00 96.62 202 ALA A C 1
ATOM 1609 O O . ALA A 1 202 ? -11.966 -0.932 8.314 1.00 96.62 202 ALA A O 1
ATOM 1610 N N . CYS A 1 203 ? -12.583 -2.763 9.440 1.00 97.81 203 CYS A N 1
ATOM 1611 C CA . CYS A 1 203 ? -11.304 -3.434 9.235 1.00 97.81 203 CYS A CA 1
ATOM 1612 C C . CYS A 1 203 ? -11.202 -3.968 7.794 1.00 97.81 203 CYS A C 1
ATOM 1614 O O . CYS A 1 203 ? -11.917 -4.897 7.436 1.00 97.81 203 CYS A O 1
ATOM 1616 N N . PRO A 1 204 ? -10.272 -3.471 6.959 1.00 96.19 204 PRO A N 1
ATOM 1617 C CA . PRO A 1 204 ? -10.239 -3.831 5.539 1.00 96.19 204 PRO A CA 1
ATOM 1618 C C . PRO A 1 204 ? -9.688 -5.236 5.263 1.00 96.19 204 PRO A C 1
ATOM 1620 O O . PRO A 1 204 ? -9.704 -5.681 4.117 1.00 96.19 204 PRO A O 1
ATOM 1623 N N . ILE A 1 205 ? -9.156 -5.903 6.287 1.00 97.00 205 ILE A N 1
ATOM 1624 C CA . ILE A 1 205 ? -8.538 -7.231 6.195 1.00 97.00 205 ILE A CA 1
ATOM 1625 C C . ILE A 1 205 ? -9.103 -8.219 7.219 1.00 97.00 205 ILE A C 1
ATOM 1627 O O . ILE A 1 205 ? -8.498 -9.257 7.453 1.00 97.00 205 ILE A O 1
ATOM 1631 N N . ASP A 1 206 ? -10.223 -7.874 7.857 1.00 96.50 206 ASP A N 1
ATOM 1632 C CA . ASP A 1 206 ? -10.918 -8.716 8.838 1.00 96.50 206 ASP A CA 1
ATOM 1633 C C . ASP A 1 206 ? -10.048 -9.153 10.040 1.00 96.50 206 ASP A C 1
ATOM 1635 O O . ASP A 1 206 ? -10.279 -10.191 10.651 1.00 96.50 206 ASP A O 1
ATOM 1639 N N . ALA A 1 207 ? -9.066 -8.333 10.432 1.00 97.38 207 ALA A N 1
ATOM 1640 C CA . ALA A 1 207 ? -8.214 -8.577 11.605 1.00 97.38 207 ALA A CA 1
ATOM 1641 C C . ALA A 1 207 ? -8.926 -8.367 12.952 1.00 97.38 207 ALA A C 1
ATOM 1643 O O . ALA A 1 207 ? -8.327 -8.546 14.011 1.00 97.38 207 ALA A O 1
ATOM 1644 N N . ILE A 1 208 ? -10.178 -7.915 12.933 1.00 97.31 208 ILE A N 1
ATOM 1645 C CA . ILE A 1 208 ? -10.975 -7.652 14.127 1.00 97.31 208 ILE A CA 1
ATOM 1646 C C . ILE A 1 208 ? -12.221 -8.515 14.036 1.00 97.31 208 ILE A C 1
ATOM 1648 O O . ILE A 1 208 ? -12.925 -8.489 13.031 1.00 97.31 208 ILE A O 1
ATOM 1652 N N . SER A 1 209 ? -12.500 -9.264 15.093 1.00 95.50 209 SER A N 1
ATOM 1653 C CA . SER A 1 209 ? -13.651 -10.156 15.170 1.00 95.50 209 SER A CA 1
ATOM 1654 C C . SER A 1 209 ? -14.312 -10.064 16.542 1.00 95.50 209 SER A C 1
ATOM 1656 O O . SER A 1 209 ? -13.876 -9.320 17.424 1.00 95.50 209 SER A O 1
ATOM 1658 N N . ARG A 1 210 ? -15.416 -10.786 16.709 1.00 92.56 210 ARG A N 1
ATOM 1659 C CA . ARG A 1 210 ? -16.125 -10.916 17.979 1.00 92.56 210 ARG A CA 1
ATOM 1660 C C . ARG A 1 210 ? -15.932 -12.341 18.485 1.00 92.56 210 ARG A C 1
ATOM 1662 O O . ARG A 1 210 ? -16.190 -13.281 17.739 1.00 92.56 210 ARG A O 1
ATOM 1669 N N . ASN A 1 211 ? -15.481 -12.486 19.727 1.00 87.44 211 ASN A N 1
ATOM 1670 C CA . ASN A 1 211 ? -15.564 -13.755 20.449 1.00 87.44 211 ASN A CA 1
ATOM 1671 C C . ASN A 1 211 ? -16.843 -13.784 21.306 1.00 87.44 211 ASN A C 1
ATOM 1673 O O . ASN A 1 211 ? -17.642 -12.851 21.241 1.00 87.44 211 ASN A O 1
ATOM 1677 N N . ASP A 1 212 ? -17.036 -14.831 22.109 1.00 76.31 212 ASP A N 1
ATOM 1678 C CA . ASP A 1 212 ? -18.284 -15.068 22.855 1.00 76.31 212 ASP A CA 1
ATOM 1679 C C . ASP A 1 212 ? -18.713 -13.921 23.796 1.00 76.31 212 ASP A C 1
ATOM 1681 O O . ASP A 1 212 ? -19.861 -13.892 24.232 1.00 76.31 212 ASP A O 1
ATOM 1685 N N . GLU A 1 213 ? -17.841 -12.943 24.082 1.00 79.75 213 GLU A N 1
ATOM 1686 C CA . GLU A 1 213 ? -18.162 -11.833 24.986 1.00 79.75 213 GLU A CA 1
ATOM 1687 C C . GLU A 1 213 ? -17.737 -10.440 24.491 1.00 79.75 213 GLU A C 1
ATOM 1689 O O . GLU A 1 213 ? -18.306 -9.450 24.955 1.00 79.75 213 GLU A O 1
ATOM 1694 N N . LYS A 1 214 ? -16.711 -10.311 23.629 1.00 88.31 214 LYS A N 1
ATOM 1695 C CA . LYS A 1 214 ? -16.069 -9.017 23.316 1.00 88.31 214 LYS A CA 1
ATOM 1696 C C . LYS A 1 214 ? -15.461 -8.958 21.910 1.00 88.31 214 LYS A C 1
ATOM 1698 O O . LYS A 1 214 ? -15.115 -9.966 21.295 1.00 88.31 214 LYS A O 1
ATOM 1703 N N . VAL A 1 215 ? -15.252 -7.735 21.423 1.00 94.56 215 VAL A N 1
ATOM 1704 C CA . VAL A 1 215 ? -14.381 -7.475 20.265 1.00 94.56 215 VAL A CA 1
ATOM 1705 C C . VAL A 1 215 ? -12.940 -7.875 20.584 1.00 94.56 215 VAL A C 1
ATOM 1707 O O . VAL A 1 215 ? -12.400 -7.464 21.609 1.00 94.56 215 VAL A O 1
ATOM 1710 N N . VAL A 1 216 ? -12.300 -8.606 19.675 1.00 95.44 216 VAL A N 1
ATOM 1711 C CA . VAL A 1 216 ? -10.888 -8.994 19.738 1.00 95.44 216 VAL A CA 1
ATOM 1712 C C . VAL A 1 216 ? -10.156 -8.597 18.461 1.00 95.44 216 VAL A C 1
ATOM 1714 O O . VAL A 1 216 ? -10.759 -8.481 17.394 1.00 95.44 216 VAL A O 1
ATOM 1717 N N . ILE A 1 217 ? -8.849 -8.369 18.578 1.00 96.81 217 ILE A N 1
ATOM 1718 C CA . ILE A 1 217 ? -7.974 -8.028 17.454 1.00 96.81 217 ILE A CA 1
ATOM 1719 C C . ILE A 1 217 ? -6.929 -9.124 17.325 1.00 96.81 217 ILE A C 1
ATOM 1721 O O . ILE A 1 217 ? -6.217 -9.409 18.286 1.00 96.81 217 ILE A O 1
ATOM 1725 N N . ASP A 1 218 ? -6.822 -9.687 16.132 1.00 96.50 218 ASP A N 1
ATOM 1726 C CA . ASP A 1 218 ? -5.721 -10.553 15.754 1.00 96.50 218 ASP A CA 1
ATOM 1727 C C . ASP A 1 218 ? -4.513 -9.686 15.363 1.00 96.50 218 ASP A C 1
ATOM 1729 O O . ASP A 1 218 ? -4.475 -9.047 14.305 1.00 96.50 218 ASP A O 1
ATOM 1733 N N . HIS A 1 219 ? -3.539 -9.598 16.270 1.00 95.38 219 HIS A N 1
ATOM 1734 C CA . HIS A 1 219 ? -2.318 -8.818 16.065 1.00 95.38 219 HIS A CA 1
ATOM 1735 C C . HIS A 1 219 ? -1.347 -9.460 15.071 1.00 95.38 219 HIS A C 1
ATOM 1737 O O . HIS A 1 219 ? -0.525 -8.723 14.523 1.00 95.38 219 HIS A O 1
ATOM 1743 N N . ASP A 1 220 ? -1.483 -10.759 14.787 1.00 93.62 220 ASP A N 1
ATOM 1744 C CA . ASP A 1 220 ? -0.609 -11.484 13.860 1.00 93.62 220 ASP A CA 1
ATOM 1745 C C . ASP A 1 220 ? -0.934 -11.144 12.403 1.00 93.62 220 ASP A C 1
ATOM 1747 O O . ASP A 1 220 ? -0.052 -11.165 11.552 1.00 93.62 220 ASP A O 1
ATOM 1751 N N . ILE A 1 221 ? -2.181 -10.770 12.099 1.00 95.62 221 ILE A N 1
ATOM 1752 C CA . ILE A 1 221 ? -2.569 -10.328 10.747 1.00 95.62 221 ILE A CA 1
ATOM 1753 C C . ILE A 1 221 ? -2.772 -8.812 10.638 1.00 95.62 221 ILE A C 1
ATOM 1755 O O . ILE A 1 221 ? -2.838 -8.267 9.535 1.00 95.62 221 ILE A O 1
ATOM 1759 N N . CYS A 1 222 ? -2.860 -8.091 11.761 1.00 96.94 222 CYS A N 1
ATOM 1760 C CA . CYS A 1 222 ? -3.130 -6.655 11.765 1.00 96.94 222 CYS A CA 1
ATOM 1761 C C . CYS A 1 222 ? -2.003 -5.826 11.121 1.00 96.94 222 CYS A C 1
ATOM 1763 O O . CYS A 1 222 ? -0.867 -5.769 11.604 1.00 96.94 222 CYS A O 1
ATOM 1765 N N . LEU A 1 223 ? -2.362 -5.041 10.098 1.00 96.69 223 LEU A N 1
ATOM 1766 C CA . LEU A 1 223 ? -1.422 -4.154 9.399 1.00 96.69 223 LEU A CA 1
ATOM 1767 C C . LEU A 1 223 ? -1.025 -2.905 10.198 1.00 96.69 223 LEU A C 1
ATOM 1769 O O . LEU A 1 223 ? -0.031 -2.266 9.865 1.00 96.69 223 LEU A O 1
ATOM 1773 N N . GLY A 1 224 ? -1.801 -2.539 11.225 1.00 96.38 224 GLY A N 1
ATOM 1774 C CA . GLY A 1 224 ? -1.561 -1.330 12.019 1.00 96.38 224 GLY A CA 1
ATOM 1775 C C . GLY A 1 224 ? -1.947 -0.016 11.323 1.00 96.38 224 GLY A C 1
ATOM 1776 O O . GLY A 1 224 ? -1.356 1.020 11.614 1.00 96.38 224 GLY A O 1
ATOM 1777 N N . CYS A 1 225 ? -2.926 -0.038 10.407 1.00 96.88 225 CYS A N 1
ATOM 1778 C CA . CYS A 1 225 ? -3.334 1.134 9.611 1.00 96.88 225 CYS A CA 1
ATOM 1779 C C . CYS A 1 225 ? -4.101 2.220 10.391 1.00 96.88 225 CYS A C 1
ATOM 1781 O O . CYS A 1 225 ? -4.153 3.364 9.957 1.00 96.88 225 CYS A O 1
ATOM 1783 N N . GLY A 1 226 ? -4.730 1.881 11.522 1.00 96.75 226 GLY A N 1
ATOM 1784 C CA . GLY A 1 226 ? -5.462 2.848 12.353 1.00 96.75 226 GLY A CA 1
ATOM 1785 C C . GLY A 1 226 ? -6.902 3.167 11.922 1.00 96.75 226 GLY A C 1
ATOM 1786 O O . GLY A 1 226 ? -7.586 3.894 12.639 1.00 96.75 226 GLY A O 1
ATOM 1787 N N . VAL A 1 227 ? -7.421 2.582 10.834 1.00 97.56 227 VAL A N 1
ATOM 1788 C CA . VAL A 1 227 ? -8.813 2.807 10.373 1.00 97.56 227 VAL A CA 1
ATOM 1789 C C . VAL A 1 227 ? -9.846 2.465 11.459 1.00 97.56 227 VAL A C 1
ATOM 1791 O O . VAL A 1 227 ? -10.786 3.223 11.694 1.00 97.56 227 VAL A O 1
ATOM 1794 N N . CYS A 1 228 ? -9.632 1.372 12.200 1.00 97.56 228 CYS A N 1
ATOM 1795 C CA . CYS A 1 228 ? -10.509 0.983 13.307 1.00 97.56 228 CYS A CA 1
ATOM 1796 C C . CYS A 1 228 ? -10.555 2.030 14.433 1.00 97.56 228 CYS A C 1
ATOM 1798 O O . CYS A 1 228 ? -11.617 2.251 15.015 1.00 97.56 228 CYS A O 1
ATOM 1800 N N . VAL A 1 229 ? -9.434 2.707 14.709 1.00 97.44 229 VAL A N 1
ATOM 1801 C CA . VAL A 1 229 ? -9.348 3.760 15.728 1.00 97.44 229 VAL A CA 1
ATOM 1802 C C . VAL A 1 229 ? -10.208 4.952 15.318 1.00 97.44 229 VAL A C 1
ATOM 1804 O O . VAL A 1 229 ? -11.046 5.383 16.104 1.00 97.44 229 VAL A O 1
ATOM 1807 N N . ARG A 1 230 ? -10.081 5.404 14.062 1.00 95.75 230 ARG A N 1
ATOM 1808 C CA . ARG A 1 230 ? -10.900 6.488 13.488 1.00 95.75 230 ARG A CA 1
ATOM 1809 C C . ARG A 1 230 ? -12.395 6.160 13.534 1.00 95.75 230 ARG A C 1
ATOM 1811 O O . ARG A 1 230 ? -13.210 7.023 13.831 1.00 95.75 230 ARG A O 1
ATOM 1818 N N . SER A 1 231 ? -12.754 4.908 13.245 1.00 96.31 231 SER A N 1
ATOM 1819 C CA . SER A 1 231 ? -14.155 4.464 13.185 1.00 96.31 231 SER A CA 1
ATOM 1820 C C . SER A 1 231 ? -14.844 4.346 14.552 1.00 96.31 231 SER A C 1
ATOM 1822 O O . SER A 1 231 ? -16.067 4.204 14.615 1.00 96.31 231 SER A O 1
ATOM 1824 N N . CYS A 1 232 ? -14.080 4.352 15.652 1.00 96.75 232 CYS A N 1
ATOM 1825 C CA . CYS A 1 232 ? -14.611 4.099 16.985 1.00 96.75 232 CYS A CA 1
ATOM 1826 C C . CYS A 1 232 ? -15.338 5.339 17.533 1.00 96.75 232 CYS A C 1
ATOM 1828 O O . CYS A 1 232 ? -14.682 6.319 17.880 1.00 96.75 232 CYS A O 1
ATOM 1830 N N . PRO A 1 233 ? -16.672 5.304 17.716 1.00 95.69 233 PRO A N 1
ATOM 1831 C CA . PRO A 1 233 ? -17.427 6.484 18.140 1.00 95.69 233 PRO A CA 1
ATOM 1832 C C . PRO A 1 233 ? -17.152 6.893 19.593 1.00 95.69 233 PRO A C 1
ATOM 1834 O O . PRO A 1 233 ? -17.435 8.025 19.964 1.00 95.69 233 PRO A O 1
ATOM 1837 N N . ASN A 1 234 ? -16.626 5.977 20.416 1.00 95.25 234 ASN A N 1
ATOM 1838 C CA . ASN A 1 234 ? -16.334 6.226 21.828 1.00 95.25 234 ASN A CA 1
ATOM 1839 C C . ASN A 1 234 ? -14.829 6.327 22.127 1.00 95.25 234 ASN A C 1
ATOM 1841 O O . ASN A 1 234 ? -14.427 6.271 23.288 1.00 95.25 234 ASN A O 1
ATOM 1845 N N . SER A 1 235 ? -13.989 6.409 21.085 1.00 95.25 235 SER A N 1
ATOM 1846 C CA . SER A 1 235 ? -12.526 6.498 21.212 1.00 95.25 235 SER A CA 1
ATOM 1847 C C . SER A 1 235 ? -11.923 5.423 22.132 1.00 95.25 235 SER A C 1
ATOM 1849 O O . SER A 1 235 ? -10.963 5.658 22.863 1.00 95.25 235 SER A O 1
ATOM 1851 N N . SER A 1 236 ? -12.501 4.218 22.115 1.00 96.38 236 SER A N 1
ATOM 1852 C CA . SER A 1 236 ? -12.077 3.077 22.940 1.00 96.38 236 SER A CA 1
ATOM 1853 C C . SER A 1 236 ? -10.875 2.331 22.367 1.00 96.38 236 SER A C 1
ATOM 1855 O O . SER A 1 236 ? -10.429 1.349 22.950 1.00 96.38 236 SER A O 1
ATOM 1857 N N . LEU A 1 237 ? -10.366 2.758 21.217 1.00 96.50 237 LEU A N 1
ATOM 1858 C CA . LEU A 1 237 ? -9.222 2.180 20.531 1.00 96.50 237 LEU A CA 1
ATOM 1859 C C . LEU A 1 237 ? -8.094 3.212 20.499 1.00 96.50 237 LEU A C 1
ATOM 1861 O O . LEU A 1 237 ? -8.343 4.402 20.337 1.00 96.50 237 LEU A O 1
ATOM 1865 N N . SER A 1 238 ? -6.852 2.758 20.636 1.00 96.19 238 SER A N 1
ATOM 1866 C CA . SER A 1 238 ? -5.662 3.598 20.464 1.00 96.19 238 SER A CA 1
ATOM 1867 C C . SER A 1 238 ? -4.555 2.807 19.783 1.00 96.19 238 SER A C 1
ATOM 1869 O O . SER A 1 238 ? -4.487 1.590 19.945 1.00 96.19 238 SER A O 1
ATOM 1871 N N . LEU A 1 239 ? -3.694 3.474 19.017 1.00 96.19 239 LEU A N 1
ATOM 1872 C CA . LEU A 1 239 ? -2.493 2.843 18.475 1.00 96.19 239 LEU A CA 1
ATOM 1873 C C . LEU A 1 239 ? -1.376 2.835 19.518 1.00 96.19 239 LEU A C 1
ATOM 1875 O O . LEU A 1 239 ? -1.118 3.841 20.172 1.00 96.19 239 LEU A O 1
ATOM 1879 N N . GLN A 1 240 ? -0.694 1.703 19.640 1.00 93.88 240 GLN A N 1
ATOM 1880 C CA . GLN A 1 240 ? 0.465 1.502 20.500 1.00 93.88 240 GLN A CA 1
ATOM 1881 C C . GLN A 1 240 ? 1.649 1.071 19.650 1.00 93.88 240 GLN A C 1
ATOM 1883 O O . GLN A 1 240 ? 1.504 0.237 18.754 1.00 93.88 240 GLN A O 1
ATOM 1888 N N . ARG A 1 241 ? 2.825 1.631 19.928 1.00 91.75 241 ARG A N 1
ATOM 1889 C CA . ARG A 1 241 ? 4.048 1.260 19.219 1.00 91.75 241 ARG A CA 1
ATOM 1890 C C . ARG A 1 241 ? 4.465 -0.166 19.595 1.00 91.75 241 ARG A C 1
ATOM 1892 O O . ARG A 1 241 ? 4.494 -0.527 20.772 1.00 91.75 241 ARG A O 1
ATOM 1899 N N . ARG A 1 242 ? 4.790 -0.982 18.594 1.00 90.94 242 ARG A N 1
ATOM 1900 C CA . ARG A 1 242 ? 5.308 -2.343 18.774 1.00 90.94 242 ARG A CA 1
ATOM 1901 C C . ARG A 1 242 ? 6.738 -2.283 19.320 1.00 90.94 242 ARG A C 1
ATOM 1903 O O . ARG A 1 242 ? 7.471 -1.326 19.076 1.00 90.94 242 ARG A O 1
ATOM 1910 N N . LYS A 1 243 ? 7.146 -3.330 20.044 1.00 85.44 243 LYS A N 1
ATOM 1911 C CA . LYS A 1 243 ? 8.544 -3.503 20.482 1.00 85.44 243 LYS A CA 1
ATOM 1912 C C . LYS A 1 243 ? 9.452 -3.982 19.351 1.00 85.44 243 LYS A C 1
ATOM 1914 O O . LYS A 1 243 ? 10.649 -3.727 19.385 1.00 85.44 243 LYS A O 1
ATOM 1919 N N . GLU A 1 244 ? 8.884 -4.700 18.390 1.00 85.31 244 GLU A N 1
ATOM 1920 C CA . GLU A 1 244 ? 9.606 -5.232 17.241 1.00 85.31 244 GLU A CA 1
ATOM 1921 C C . GLU A 1 244 ? 9.923 -4.119 16.245 1.00 85.31 244 GLU A C 1
ATOM 1923 O O . GLU A 1 244 ? 9.056 -3.322 15.876 1.00 85.31 244 GLU A O 1
ATOM 1928 N N . GLU A 1 245 ? 11.177 -4.069 15.803 1.00 82.19 245 GLU A N 1
ATOM 1929 C CA . GLU A 1 245 ? 11.601 -3.116 14.787 1.00 82.19 245 GLU A CA 1
ATOM 1930 C C . GLU A 1 245 ? 11.275 -3.635 13.390 1.00 82.19 245 GLU A C 1
ATOM 1932 O O . GLU A 1 245 ? 11.717 -4.705 12.972 1.00 82.19 245 GLU A O 1
ATOM 1937 N N . ILE A 1 246 ? 10.539 -2.826 12.632 1.00 86.38 246 ILE A N 1
ATOM 1938 C CA . ILE A 1 246 ? 10.260 -3.099 11.227 1.00 86.38 246 ILE A CA 1
ATOM 1939 C C . ILE A 1 246 ? 11.352 -2.465 10.370 1.00 86.38 246 ILE A C 1
ATOM 1941 O O . ILE A 1 246 ? 11.483 -1.240 10.284 1.00 86.38 246 ILE A O 1
ATOM 1945 N N . ILE A 1 247 ? 12.143 -3.319 9.721 1.00 86.00 247 ILE A N 1
ATOM 1946 C CA . ILE A 1 247 ? 13.257 -2.900 8.871 1.00 86.00 247 ILE A CA 1
ATOM 1947 C C . ILE A 1 247 ? 12.727 -2.579 7.473 1.00 86.00 247 ILE A C 1
ATOM 1949 O O . ILE A 1 247 ? 12.364 -3.464 6.703 1.00 86.00 247 ILE A O 1
ATOM 1953 N N . THR A 1 248 ? 12.721 -1.291 7.132 1.00 91.81 248 THR A N 1
ATOM 1954 C CA . THR A 1 248 ? 12.337 -0.813 5.798 1.00 91.81 248 THR A CA 1
ATOM 1955 C C . THR A 1 248 ? 13.586 -0.613 4.927 1.00 91.81 248 THR A C 1
ATOM 1957 O O . THR A 1 248 ? 14.525 0.064 5.366 1.00 91.81 248 THR A O 1
ATOM 1960 N N . PRO A 1 249 ? 13.622 -1.144 3.688 1.00 93.19 249 PRO A N 1
ATOM 1961 C CA . PRO A 1 249 ? 14.679 -0.857 2.724 1.00 93.19 249 PRO A CA 1
ATOM 1962 C C . PRO A 1 249 ? 14.910 0.645 2.523 1.00 93.19 249 PRO A C 1
ATOM 1964 O O . PRO A 1 249 ? 13.993 1.454 2.595 1.00 93.19 249 PRO A O 1
ATOM 1967 N N . VAL A 1 250 ? 16.151 1.029 2.234 1.00 91.88 250 VAL A N 1
ATOM 1968 C CA . VAL A 1 250 ? 16.521 2.452 2.111 1.00 91.88 250 VAL A CA 1
ATOM 1969 C C . VAL A 1 250 ? 15.826 3.108 0.916 1.00 91.88 250 VAL A C 1
ATOM 1971 O O . VAL A 1 250 ? 15.157 4.114 1.084 1.00 91.88 250 VAL A O 1
ATOM 1974 N N . ASN A 1 251 ? 15.922 2.509 -0.270 1.00 92.94 251 ASN A N 1
ATOM 1975 C CA . ASN A 1 251 ? 15.350 3.035 -1.511 1.00 92.94 251 ASN A CA 1
ATOM 1976 C C . ASN A 1 251 ? 14.951 1.894 -2.463 1.00 92.94 251 ASN A C 1
ATOM 1978 O O . ASN A 1 251 ? 15.202 0.714 -2.185 1.00 92.94 251 ASN A O 1
ATOM 1982 N N . SER A 1 252 ? 14.352 2.241 -3.605 1.00 91.81 252 SER A N 1
ATOM 1983 C CA . SER A 1 252 ? 13.815 1.283 -4.581 1.00 91.81 252 SER A CA 1
ATOM 1984 C C . SER A 1 252 ? 14.863 0.306 -5.112 1.00 91.81 252 SER A C 1
ATOM 1986 O O . SER A 1 252 ? 14.558 -0.874 -5.310 1.00 91.81 252 SER A O 1
ATOM 1988 N N . VAL A 1 253 ? 16.110 0.759 -5.302 1.00 90.81 253 VAL A N 1
ATOM 1989 C CA . VAL A 1 253 ? 17.216 -0.103 -5.749 1.00 90.81 253 VAL A CA 1
ATOM 1990 C C . VAL A 1 253 ? 17.541 -1.133 -4.675 1.00 90.81 253 VAL A C 1
ATOM 1992 O O . VAL A 1 253 ? 17.594 -2.324 -4.973 1.00 90.81 253 VAL A O 1
ATOM 1995 N N . HIS A 1 254 ? 17.703 -0.694 -3.424 1.00 90.94 254 HIS A N 1
ATOM 1996 C CA . HIS A 1 254 ? 17.975 -1.588 -2.301 1.00 90.94 254 HIS A CA 1
ATOM 1997 C C . HIS A 1 254 ? 16.876 -2.657 -2.163 1.00 90.94 254 HIS A C 1
ATOM 1999 O O . HIS A 1 254 ? 17.188 -3.848 -2.135 1.00 90.94 254 HIS A O 1
ATOM 2005 N N . ARG A 1 255 ? 15.598 -2.256 -2.183 1.00 93.88 255 ARG A N 1
ATOM 2006 C CA . ARG A 1 255 ? 14.453 -3.184 -2.140 1.00 93.88 255 ARG A CA 1
ATOM 2007 C C . ARG A 1 255 ? 14.492 -4.193 -3.292 1.00 93.88 255 ARG A C 1
ATOM 2009 O O . ARG A 1 255 ? 14.396 -5.394 -3.062 1.00 93.88 255 ARG A O 1
ATOM 2016 N N . THR A 1 256 ? 14.673 -3.718 -4.525 1.00 91.12 256 THR A N 1
ATOM 2017 C CA . THR A 1 256 ? 14.670 -4.572 -5.726 1.00 91.12 256 THR A CA 1
ATOM 2018 C C . THR A 1 256 ? 15.807 -5.593 -5.702 1.00 91.12 256 THR A C 1
ATOM 2020 O O . THR A 1 256 ? 15.598 -6.759 -6.033 1.00 91.12 256 THR A O 1
ATOM 2023 N N . VAL A 1 257 ? 17.005 -5.180 -5.277 1.00 91.56 257 VAL A N 1
ATOM 2024 C CA . VAL A 1 257 ? 18.164 -6.073 -5.142 1.00 91.56 257 VAL A CA 1
ATOM 2025 C C . VAL A 1 257 ? 17.922 -7.130 -4.065 1.00 91.56 257 VAL A C 1
ATOM 2027 O O . VAL A 1 257 ? 18.181 -8.307 -4.315 1.00 91.56 257 VAL A O 1
ATOM 2030 N N . MET A 1 258 ? 17.380 -6.745 -2.905 1.00 91.62 258 MET A N 1
ATOM 2031 C CA . MET A 1 258 ? 17.025 -7.684 -1.833 1.00 91.62 258 MET A CA 1
ATOM 2032 C C . MET A 1 258 ? 16.019 -8.732 -2.308 1.00 91.62 258 MET A C 1
ATOM 2034 O O . MET A 1 258 ? 16.275 -9.929 -2.176 1.00 91.62 258 MET A O 1
ATOM 2038 N N . MET A 1 259 ? 14.935 -8.297 -2.955 1.00 91.94 259 MET A N 1
ATOM 2039 C CA . MET A 1 259 ? 13.927 -9.206 -3.503 1.00 91.94 259 MET A CA 1
ATOM 2040 C C . MET A 1 259 ? 14.511 -10.143 -4.567 1.00 91.94 259 MET A C 1
ATOM 2042 O O . MET A 1 259 ? 14.209 -11.335 -4.587 1.00 91.94 259 MET A O 1
ATOM 2046 N N . ALA A 1 260 ? 15.380 -9.638 -5.448 1.00 91.31 260 ALA A N 1
ATOM 2047 C CA . ALA A 1 260 ? 16.019 -10.464 -6.467 1.00 91.31 260 ALA A CA 1
ATOM 2048 C C . ALA A 1 260 ? 16.948 -11.525 -5.855 1.00 91.31 260 ALA A C 1
ATOM 2050 O O . ALA A 1 260 ? 16.961 -12.663 -6.323 1.00 91.31 260 ALA A O 1
ATOM 2051 N N . ILE A 1 261 ? 17.694 -11.185 -4.798 1.00 91.69 261 ILE A N 1
ATOM 2052 C CA . ILE A 1 261 ? 18.524 -12.146 -4.059 1.00 91.69 261 ILE A CA 1
ATOM 2053 C C . ILE A 1 261 ? 17.645 -13.200 -3.383 1.00 91.69 261 ILE A C 1
ATOM 2055 O O . ILE A 1 261 ? 17.921 -14.389 -3.508 1.00 91.69 261 ILE A O 1
ATOM 2059 N N . GLU A 1 262 ? 16.582 -12.796 -2.696 1.00 91.81 262 GLU A N 1
ATOM 2060 C CA . GLU A 1 262 ? 15.684 -13.714 -1.984 1.00 91.81 262 GLU A CA 1
ATOM 2061 C C . GLU A 1 262 ? 14.998 -14.709 -2.922 1.00 91.81 262 GLU A C 1
ATOM 2063 O O . GLU A 1 262 ? 14.926 -15.895 -2.613 1.00 91.81 262 GLU A O 1
ATOM 2068 N N . ARG A 1 263 ? 14.598 -14.253 -4.112 1.00 90.44 263 ARG A N 1
ATOM 2069 C CA . ARG A 1 263 ? 13.938 -15.082 -5.132 1.00 90.44 263 ARG A CA 1
ATOM 2070 C C . ARG A 1 263 ? 14.900 -15.908 -5.992 1.00 90.44 263 ARG A C 1
ATOM 2072 O O . ARG A 1 263 ? 14.460 -16.642 -6.872 1.00 90.44 263 ARG A O 1
ATOM 2079 N N . GLY A 1 264 ? 16.215 -15.758 -5.818 1.00 90.31 264 GLY A N 1
ATOM 2080 C CA . GLY A 1 264 ? 17.198 -16.420 -6.686 1.00 90.31 264 GLY A CA 1
ATOM 2081 C C . GLY A 1 264 ? 17.277 -15.844 -8.109 1.00 90.31 264 GLY A C 1
ATOM 2082 O O . GLY A 1 264 ? 17.724 -16.531 -9.025 1.00 90.31 264 GLY A O 1
ATOM 2083 N N . LYS A 1 265 ? 16.821 -14.604 -8.312 1.00 90.00 265 LYS A N 1
ATOM 2084 C CA . LYS A 1 265 ? 16.672 -13.925 -9.612 1.00 90.00 265 LYS A CA 1
ATOM 2085 C C . LYS A 1 265 ? 17.676 -12.786 -9.821 1.00 90.00 265 LYS A C 1
ATOM 2087 O O . LYS A 1 265 ? 17.489 -11.954 -10.708 1.00 90.00 265 LYS A O 1
ATOM 2092 N N . LEU A 1 266 ? 18.758 -12.725 -9.038 1.00 87.88 266 LEU A N 1
ATOM 2093 C CA . LEU A 1 266 ? 19.755 -11.652 -9.161 1.00 87.88 266 LEU A CA 1
ATOM 2094 C C . LEU A 1 266 ? 20.413 -11.611 -10.551 1.00 87.88 266 LEU A C 1
ATOM 2096 O O . LEU A 1 266 ? 20.708 -10.533 -11.061 1.00 87.88 266 LEU A O 1
ATOM 2100 N N . GLN A 1 267 ? 20.606 -12.770 -11.187 1.00 85.62 267 GLN A N 1
ATOM 2101 C CA . GLN A 1 267 ? 21.111 -12.836 -12.560 1.00 85.62 267 GLN A CA 1
ATOM 2102 C C . GLN A 1 267 ? 20.133 -12.190 -13.553 1.00 85.62 267 GLN A C 1
ATOM 2104 O O . GLN A 1 267 ? 20.553 -11.357 -14.350 1.00 85.62 267 GLN A O 1
ATOM 2109 N N . ASN A 1 268 ? 18.834 -12.494 -13.458 1.00 85.44 268 ASN A N 1
ATOM 2110 C CA . ASN A 1 268 ? 17.807 -11.896 -14.318 1.00 85.44 268 ASN A CA 1
ATOM 2111 C C . ASN A 1 268 ? 17.754 -10.368 -14.145 1.00 85.44 268 ASN A C 1
ATOM 2113 O O . ASN A 1 268 ? 17.659 -9.629 -15.122 1.00 85.44 268 ASN A O 1
ATOM 2117 N N . LEU A 1 269 ? 17.895 -9.876 -12.907 1.00 83.00 269 LEU A N 1
ATOM 2118 C CA . LEU A 1 269 ? 17.958 -8.437 -12.638 1.00 83.00 269 LEU A CA 1
ATOM 2119 C C . LEU A 1 269 ? 19.139 -7.759 -13.355 1.00 83.00 269 LEU A C 1
ATOM 2121 O O . LEU A 1 269 ? 19.001 -6.630 -13.816 1.00 83.00 269 LEU A O 1
ATOM 2125 N N . ILE A 1 270 ? 20.294 -8.423 -13.439 1.00 81.00 270 ILE A N 1
ATOM 2126 C CA . ILE A 1 270 ? 21.513 -7.837 -14.011 1.00 81.00 270 ILE A CA 1
ATOM 2127 C C . ILE A 1 270 ? 21.553 -7.958 -15.539 1.00 81.00 270 ILE A C 1
ATOM 2129 O O . ILE A 1 270 ? 21.918 -6.996 -16.221 1.00 81.00 270 ILE A O 1
ATOM 2133 N N . PHE A 1 271 ? 21.195 -9.126 -16.069 1.00 79.25 271 PHE A N 1
ATOM 2134 C CA . PHE A 1 271 ? 21.381 -9.459 -17.480 1.00 79.25 271 PHE A CA 1
ATOM 2135 C C . PHE A 1 271 ? 20.107 -9.253 -18.303 1.00 79.25 271 PHE A C 1
ATOM 2137 O O . PHE A 1 271 ? 20.160 -8.570 -19.324 1.00 79.25 271 PHE A O 1
ATOM 2144 N N . ASP A 1 272 ? 18.959 -9.751 -17.836 1.00 70.94 272 ASP A N 1
ATOM 2145 C CA . ASP A 1 272 ? 17.714 -9.727 -18.620 1.00 70.94 272 ASP A CA 1
ATOM 2146 C C . ASP A 1 272 ? 17.063 -8.339 -18.618 1.00 70.94 272 ASP A C 1
ATOM 2148 O O . ASP A 1 272 ? 16.536 -7.896 -19.635 1.00 70.94 272 ASP A O 1
ATOM 2152 N N . ASN A 1 273 ? 17.182 -7.597 -17.512 1.00 62.88 273 ASN A N 1
ATOM 2153 C CA . ASN A 1 273 ? 16.737 -6.199 -17.434 1.00 62.88 273 ASN A CA 1
ATOM 2154 C C . ASN A 1 273 ? 17.780 -5.198 -17.970 1.00 62.88 273 ASN A C 1
ATOM 2156 O O . ASN A 1 273 ? 17.666 -4.000 -17.717 1.00 62.88 273 ASN A O 1
ATOM 2160 N N . GLN A 1 274 ? 18.822 -5.676 -18.664 1.00 63.75 274 GLN A N 1
ATOM 2161 C CA . GLN A 1 274 ? 19.903 -4.868 -19.243 1.00 63.75 274 GLN A CA 1
ATOM 2162 C C . GLN A 1 274 ? 20.587 -3.899 -18.260 1.00 63.75 274 GLN A C 1
ATOM 2164 O O . GLN A 1 274 ? 21.172 -2.903 -18.689 1.00 63.75 274 GLN A O 1
ATOM 2169 N N . ALA A 1 275 ? 20.586 -4.172 -16.948 1.00 61.38 275 ALA A N 1
ATOM 2170 C CA . ALA A 1 275 ? 21.281 -3.316 -15.982 1.00 61.38 275 ALA A CA 1
ATOM 2171 C C . ALA A 1 275 ? 22.780 -3.198 -16.320 1.00 61.38 275 ALA A C 1
ATOM 2173 O O . ALA A 1 275 ? 23.366 -2.130 -16.155 1.00 61.38 275 ALA A O 1
ATOM 2174 N N . PHE A 1 276 ? 23.368 -4.257 -16.892 1.00 61.81 276 PHE A N 1
ATOM 2175 C CA . PHE A 1 276 ? 24.721 -4.262 -17.462 1.00 61.81 276 PHE A CA 1
ATOM 2176 C C . PHE A 1 276 ? 24.964 -3.156 -18.512 1.00 61.81 276 PHE A C 1
ATOM 2178 O O . PHE A 1 276 ? 26.083 -2.657 -18.616 1.00 61.81 276 PHE A O 1
ATOM 2185 N N . GLY A 1 277 ? 23.934 -2.744 -19.260 1.00 66.38 277 GLY A N 1
ATOM 2186 C CA . GLY A 1 277 ? 24.025 -1.724 -20.308 1.00 66.38 277 GLY A CA 1
ATOM 2187 C C . GLY A 1 277 ? 24.249 -0.303 -19.780 1.00 66.38 277 GLY A C 1
ATOM 2188 O O . GLY A 1 277 ? 24.536 0.603 -20.558 1.00 66.38 277 GLY A O 1
ATOM 2189 N N . SER A 1 278 ? 24.156 -0.093 -18.462 1.00 80.38 278 SER A N 1
ATOM 2190 C CA . SER A 1 278 ? 24.408 1.193 -17.814 1.00 80.38 278 SER A CA 1
ATOM 2191 C C . SER A 1 278 ? 25.368 1.034 -16.640 1.00 80.38 278 SER A C 1
ATOM 2193 O O . SER A 1 278 ? 25.042 0.435 -15.614 1.00 80.38 278 SER A O 1
ATOM 2195 N N . HIS A 1 279 ? 26.543 1.666 -16.736 1.00 81.81 279 HIS A N 1
ATOM 2196 C CA . HIS A 1 279 ? 27.502 1.704 -15.627 1.00 81.81 279 HIS A CA 1
ATOM 2197 C C . HIS A 1 279 ? 26.872 2.273 -14.343 1.00 81.81 279 HIS A C 1
ATOM 2199 O O . HIS A 1 279 ? 27.179 1.811 -13.247 1.00 81.81 279 HIS A O 1
ATOM 2205 N N . ARG A 1 280 ? 25.950 3.243 -14.459 1.00 83.12 280 ARG A N 1
ATOM 2206 C CA . ARG A 1 280 ? 25.230 3.806 -13.304 1.00 83.12 280 ARG A CA 1
ATOM 2207 C C . ARG A 1 280 ? 24.311 2.771 -12.651 1.00 83.12 280 ARG A C 1
ATOM 2209 O O . ARG A 1 280 ? 24.312 2.662 -11.428 1.00 83.12 280 ARG A O 1
ATOM 2216 N N . ALA A 1 281 ? 23.577 1.993 -13.449 1.00 82.75 281 ALA A N 1
ATOM 2217 C CA . ALA A 1 281 ? 22.700 0.942 -12.935 1.00 82.75 281 ALA A CA 1
ATOM 2218 C C . ALA A 1 281 ? 23.506 -0.174 -12.254 1.00 82.75 281 ALA A C 1
ATOM 2220 O O . ALA A 1 281 ? 23.198 -0.553 -11.125 1.00 82.75 281 ALA A O 1
ATOM 2221 N N . MET A 1 282 ? 24.598 -0.632 -12.878 1.00 85.69 282 MET A N 1
ATOM 2222 C CA . MET A 1 282 ? 25.489 -1.619 -12.260 1.00 85.69 282 MET A CA 1
ATOM 2223 C C . MET A 1 282 ? 26.139 -1.108 -10.977 1.00 85.69 282 MET A C 1
ATOM 2225 O O . MET A 1 282 ? 26.194 -1.844 -9.994 1.00 85.69 282 MET A O 1
ATOM 2229 N N . ALA A 1 283 ? 26.593 0.147 -10.949 1.00 86.00 283 ALA A N 1
ATOM 2230 C CA . ALA A 1 283 ? 27.146 0.747 -9.741 1.00 86.00 283 ALA A CA 1
ATOM 2231 C C . ALA A 1 283 ? 26.108 0.796 -8.609 1.00 86.00 283 ALA A C 1
ATOM 2233 O O . ALA A 1 283 ? 26.443 0.481 -7.470 1.00 86.00 283 ALA A O 1
ATOM 2234 N N . ALA A 1 284 ? 24.848 1.122 -8.914 1.00 86.94 284 ALA A N 1
ATOM 2235 C CA . ALA A 1 284 ? 23.766 1.131 -7.934 1.00 86.94 284 ALA A CA 1
ATOM 2236 C C . ALA A 1 284 ? 23.467 -0.278 -7.390 1.00 86.94 284 ALA A C 1
ATOM 2238 O O . ALA A 1 284 ? 23.369 -0.451 -6.176 1.00 86.94 284 ALA A O 1
ATOM 2239 N N . VAL A 1 285 ? 23.401 -1.294 -8.260 1.00 87.06 285 VAL A N 1
ATOM 2240 C CA . VAL A 1 285 ? 23.187 -2.698 -7.861 1.00 87.06 285 VAL A CA 1
ATOM 2241 C C . VAL A 1 285 ? 24.339 -3.211 -6.998 1.00 87.06 285 VAL A C 1
ATOM 2243 O O . VAL A 1 285 ? 24.104 -3.755 -5.921 1.00 87.06 285 VAL A O 1
ATOM 2246 N N . VAL A 1 286 ? 25.588 -3.015 -7.427 1.00 88.06 286 VAL A N 1
ATOM 2247 C CA . VAL A 1 286 ? 26.764 -3.454 -6.661 1.00 88.06 286 VAL A CA 1
ATOM 2248 C C . VAL A 1 286 ? 26.839 -2.712 -5.328 1.00 88.06 286 VAL A C 1
ATOM 2250 O O . VAL A 1 286 ? 27.010 -3.350 -4.295 1.00 88.06 286 VAL A O 1
ATOM 2253 N N . SER A 1 287 ? 26.644 -1.391 -5.320 1.00 88.88 287 SER A N 1
ATOM 2254 C CA . SER A 1 287 ? 26.615 -0.588 -4.091 1.00 88.88 287 SER A CA 1
ATOM 2255 C C . SER A 1 287 ? 25.539 -1.071 -3.116 1.00 88.88 287 SER A C 1
ATOM 2257 O O . SER A 1 287 ? 25.811 -1.192 -1.923 1.00 88.88 287 SER A O 1
ATOM 2259 N N . ALA A 1 288 ? 24.348 -1.420 -3.617 1.00 89.69 288 ALA A N 1
ATOM 2260 C CA . ALA A 1 288 ? 23.299 -2.012 -2.799 1.00 89.69 288 ALA A CA 1
ATOM 2261 C C . ALA A 1 288 ? 23.755 -3.345 -2.191 1.00 89.69 288 ALA A C 1
ATOM 2263 O O . ALA A 1 288 ? 23.669 -3.483 -0.976 1.00 89.69 288 ALA A O 1
ATOM 2264 N N . ILE A 1 289 ? 24.315 -4.270 -2.989 1.00 90.25 289 ILE A N 1
ATOM 2265 C CA . ILE A 1 289 ? 24.823 -5.571 -2.508 1.00 90.25 289 ILE A CA 1
ATOM 2266 C C . ILE A 1 289 ? 25.865 -5.386 -1.399 1.00 90.25 289 ILE A C 1
ATOM 2268 O O . ILE A 1 289 ? 25.787 -6.051 -0.371 1.00 90.25 289 ILE A O 1
ATOM 2272 N N . LEU A 1 290 ? 26.827 -4.478 -1.578 1.00 89.75 290 LEU A N 1
ATOM 2273 C CA . LEU A 1 290 ? 27.922 -4.275 -0.621 1.00 89.75 290 LEU A CA 1
ATOM 2274 C C . LEU A 1 290 ? 27.469 -3.679 0.718 1.00 89.75 290 LEU A C 1
ATOM 2276 O O . LEU A 1 290 ? 28.178 -3.813 1.710 1.00 89.75 290 LEU A O 1
ATOM 2280 N N . LYS A 1 291 ? 26.296 -3.041 0.765 1.00 88.75 291 LYS A N 1
ATOM 2281 C CA . LYS A 1 291 ? 25.697 -2.515 2.000 1.00 88.75 291 LYS A CA 1
ATOM 2282 C C . LYS A 1 291 ? 24.781 -3.524 2.703 1.00 88.75 291 LYS A C 1
ATOM 2284 O O . LYS A 1 291 ? 24.260 -3.215 3.771 1.00 88.75 291 LYS A O 1
ATOM 2289 N N . LEU A 1 292 ? 24.564 -4.708 2.121 1.00 88.94 292 LEU A N 1
ATOM 2290 C CA . LEU A 1 292 ? 23.708 -5.737 2.713 1.00 88.94 292 LEU A CA 1
ATOM 2291 C C . LEU A 1 292 ? 24.392 -6.463 3.880 1.00 88.94 292 LEU A C 1
ATOM 2293 O O . LEU A 1 292 ? 25.621 -6.518 3.925 1.00 88.94 292 LEU A O 1
ATOM 2297 N N . PRO A 1 293 ? 23.619 -7.115 4.771 1.00 88.06 293 PRO A N 1
ATOM 2298 C CA . PRO A 1 293 ? 24.167 -8.014 5.781 1.00 88.06 293 PRO A CA 1
ATOM 2299 C C . PRO A 1 293 ? 24.988 -9.167 5.168 1.00 88.06 293 PRO A C 1
ATOM 2301 O O . PRO A 1 293 ? 24.660 -9.625 4.064 1.00 88.06 293 PRO A O 1
ATOM 2304 N N . PRO A 1 294 ? 25.982 -9.725 5.893 1.00 90.50 294 PRO A N 1
ATOM 2305 C CA . PRO A 1 294 ? 26.892 -10.753 5.369 1.00 90.50 294 PRO A CA 1
ATOM 2306 C C . PRO A 1 294 ? 26.193 -11.969 4.744 1.00 90.50 294 PRO A C 1
ATOM 2308 O O . PRO A 1 294 ? 26.633 -12.490 3.719 1.00 90.50 294 PRO A O 1
ATOM 2311 N N . ILE A 1 295 ? 25.061 -12.396 5.312 1.00 90.25 295 ILE A N 1
ATOM 2312 C CA . ILE A 1 295 ? 24.277 -13.528 4.795 1.00 90.25 295 ILE A CA 1
ATOM 2313 C C . ILE A 1 295 ? 23.731 -13.220 3.392 1.00 90.25 295 ILE A C 1
ATOM 2315 O O . ILE A 1 295 ? 23.892 -14.025 2.473 1.00 90.25 295 ILE A O 1
ATOM 2319 N N . LYS A 1 296 ? 23.140 -12.036 3.187 1.00 89.00 296 LYS A N 1
ATOM 2320 C CA . LYS A 1 296 ? 22.575 -11.632 1.887 1.00 89.00 296 LYS A CA 1
ATOM 2321 C C . LYS A 1 296 ? 23.688 -11.361 0.861 1.00 89.00 296 LYS A C 1
ATOM 2323 O O . LYS A 1 296 ? 23.527 -11.707 -0.309 1.00 89.00 296 LYS A O 1
ATOM 2328 N N . GLN A 1 297 ? 24.852 -10.857 1.288 1.00 90.12 297 GLN A N 1
ATOM 2329 C CA . GLN A 1 297 ? 26.048 -10.758 0.435 1.00 90.12 297 GLN A CA 1
ATOM 2330 C C . GLN A 1 297 ? 26.531 -12.134 -0.050 1.00 90.12 297 GLN A C 1
ATOM 2332 O O . GLN A 1 297 ? 26.819 -12.314 -1.236 1.00 90.12 297 GLN A O 1
ATOM 2337 N N . ALA A 1 298 ? 26.580 -13.128 0.842 1.00 88.44 298 ALA A N 1
ATOM 2338 C CA . ALA A 1 298 ? 26.958 -14.494 0.490 1.00 88.44 298 ALA A CA 1
ATOM 2339 C C . ALA A 1 298 ? 25.956 -15.131 -0.490 1.00 88.44 298 ALA A C 1
ATOM 2341 O O . ALA A 1 298 ? 26.366 -15.760 -1.469 1.00 88.44 298 ALA A O 1
ATOM 2342 N N . MET A 1 299 ? 24.650 -14.912 -0.286 1.00 90.94 299 MET A N 1
ATOM 2343 C CA . MET A 1 299 ? 23.603 -15.339 -1.225 1.00 90.94 299 MET A CA 1
ATOM 2344 C C . MET A 1 299 ? 23.785 -14.701 -2.609 1.00 90.94 299 MET A C 1
ATOM 2346 O O . MET A 1 299 ? 23.744 -15.410 -3.617 1.00 90.94 299 MET A O 1
ATOM 2350 N N . ALA A 1 300 ? 24.043 -13.389 -2.665 1.00 89.38 300 ALA A N 1
ATOM 2351 C CA . ALA A 1 300 ? 24.304 -12.671 -3.912 1.00 89.38 300 ALA A CA 1
ATOM 2352 C C . ALA A 1 300 ? 25.545 -13.216 -4.641 1.00 89.38 300 ALA A C 1
ATOM 2354 O O . ALA A 1 300 ? 25.494 -13.492 -5.842 1.00 89.38 300 ALA A O 1
ATOM 2355 N N . SER A 1 301 ? 26.642 -13.437 -3.908 1.00 89.00 301 SER A N 1
ATOM 2356 C CA . SER A 1 301 ? 27.879 -14.018 -4.443 1.00 89.00 301 SER A CA 1
ATOM 2357 C C . SER A 1 301 ? 27.647 -15.422 -5.018 1.00 89.00 301 SER A C 1
ATOM 2359 O O . SER A 1 301 ? 28.062 -15.709 -6.144 1.00 89.00 301 SER A O 1
ATOM 2361 N N . LYS A 1 302 ? 26.894 -16.274 -4.305 1.00 89.75 302 LYS A N 1
ATOM 2362 C CA . LYS A 1 302 ? 26.533 -17.629 -4.756 1.00 89.75 302 LYS A CA 1
ATOM 2363 C C . LYS A 1 302 ? 25.708 -17.616 -6.046 1.00 89.75 302 LYS A C 1
ATOM 2365 O O . LYS A 1 302 ? 25.916 -18.479 -6.899 1.00 89.75 302 LYS A O 1
ATOM 2370 N N . GLN A 1 303 ? 24.793 -16.658 -6.198 1.00 89.88 303 GLN A N 1
ATOM 2371 C CA . GLN A 1 303 ? 23.983 -16.517 -7.411 1.00 89.88 303 GLN A CA 1
ATOM 2372 C C . GLN A 1 303 ? 24.806 -16.008 -8.589 1.00 89.88 303 GLN A C 1
ATOM 2374 O O . GLN A 1 303 ? 24.730 -16.579 -9.671 1.00 89.88 303 GLN A O 1
ATOM 2379 N N . LEU A 1 304 ? 25.620 -14.966 -8.402 1.00 87.12 304 LEU A N 1
ATOM 2380 C CA . LEU A 1 304 ? 26.381 -14.376 -9.506 1.00 87.12 304 LEU A CA 1
ATOM 2381 C C . LEU A 1 304 ? 27.607 -15.188 -9.914 1.00 87.12 304 LEU A C 1
ATOM 2383 O O . LEU A 1 304 ? 28.064 -15.047 -11.045 1.00 87.12 304 LEU A O 1
ATOM 2387 N N . LYS A 1 305 ? 28.158 -16.007 -9.007 1.00 86.12 305 LYS A N 1
ATOM 2388 C CA . LYS A 1 305 ? 29.387 -16.792 -9.225 1.00 86.12 305 LYS A CA 1
ATOM 2389 C C . LYS A 1 305 ? 30.536 -15.939 -9.793 1.00 86.12 305 LYS A C 1
ATOM 2391 O O . LYS A 1 305 ? 31.354 -16.404 -10.585 1.00 86.12 305 LYS A O 1
ATOM 2396 N N . SER A 1 306 ? 30.590 -14.666 -9.392 1.00 87.12 306 SER A N 1
ATOM 2397 C CA . SER A 1 306 ? 31.539 -13.679 -9.905 1.00 87.12 306 SER A CA 1
ATOM 2398 C C . SER A 1 306 ? 32.755 -13.567 -8.993 1.00 87.12 306 SER A C 1
ATOM 2400 O O . SER A 1 306 ? 32.656 -13.086 -7.863 1.00 87.12 306 SER A O 1
ATOM 2402 N N . ARG A 1 307 ? 33.933 -13.919 -9.524 1.00 87.31 307 ARG A N 1
ATOM 2403 C CA . ARG A 1 307 ? 35.220 -13.745 -8.823 1.00 87.31 307 ARG A CA 1
ATOM 2404 C C . ARG A 1 307 ? 35.488 -12.284 -8.451 1.00 87.31 307 ARG A C 1
ATOM 2406 O O . ARG A 1 307 ? 36.184 -12.022 -7.475 1.00 87.31 307 ARG A O 1
ATOM 2413 N N . TYR A 1 308 ? 34.978 -11.340 -9.243 1.00 86.75 308 TYR A N 1
ATOM 2414 C CA . TYR A 1 308 ? 35.125 -9.909 -8.984 1.00 86.75 308 TYR A CA 1
ATOM 2415 C C . TYR A 1 308 ? 34.325 -9.489 -7.749 1.00 86.75 308 TYR A C 1
ATOM 2417 O O . TYR A 1 308 ? 34.895 -8.916 -6.823 1.00 86.75 308 TYR A O 1
ATOM 2425 N N . LEU A 1 309 ? 33.037 -9.846 -7.700 1.00 86.69 309 LEU A N 1
ATOM 2426 C CA . LEU A 1 309 ? 32.175 -9.521 -6.565 1.00 86.69 309 LEU A CA 1
ATOM 2427 C C . LEU A 1 309 ? 32.682 -10.174 -5.273 1.00 86.69 309 LEU A C 1
ATOM 2429 O O . LEU A 1 309 ? 32.762 -9.510 -4.244 1.00 86.69 309 LEU A O 1
ATOM 2433 N N . GLU A 1 310 ? 33.104 -11.440 -5.339 1.00 88.31 310 GLU A N 1
ATOM 2434 C CA . GLU A 1 310 ? 33.659 -12.156 -4.186 1.00 88.31 310 GLU A CA 1
ATOM 2435 C C . GLU A 1 310 ? 34.911 -11.464 -3.619 1.00 88.31 310 GLU A C 1
ATOM 2437 O O . GLU A 1 310 ? 35.051 -11.321 -2.404 1.00 88.31 310 GLU A O 1
ATOM 2442 N N . LYS A 1 311 ? 35.810 -10.985 -4.492 1.00 89.75 311 LYS A N 1
ATOM 2443 C CA . LYS A 1 311 ? 37.003 -10.235 -4.074 1.00 89.75 311 LYS A CA 1
ATOM 2444 C C . LYS A 1 311 ? 36.658 -8.900 -3.417 1.00 89.75 311 LYS A C 1
ATOM 2446 O O . LYS A 1 311 ? 37.337 -8.518 -2.470 1.00 89.75 311 LYS A O 1
ATOM 2451 N N . ILE A 1 312 ? 35.644 -8.191 -3.914 1.00 89.06 312 ILE A N 1
ATOM 2452 C CA . ILE A 1 312 ? 35.233 -6.904 -3.335 1.00 89.06 312 ILE A CA 1
ATOM 2453 C C . ILE A 1 312 ? 34.607 -7.106 -1.961 1.00 89.06 312 ILE A C 1
ATOM 2455 O O . ILE A 1 312 ? 34.999 -6.413 -1.027 1.00 89.06 312 ILE A O 1
ATOM 2459 N N . ILE A 1 313 ? 33.700 -8.077 -1.824 1.00 88.69 313 ILE A N 1
ATOM 2460 C CA . ILE A 1 313 ? 33.075 -8.410 -0.537 1.00 88.69 313 ILE A CA 1
ATOM 2461 C C . ILE A 1 313 ? 34.156 -8.741 0.503 1.00 88.69 313 ILE A C 1
ATOM 2463 O O . ILE A 1 313 ? 34.161 -8.164 1.583 1.00 88.69 313 ILE A O 1
ATOM 2467 N N . LYS A 1 314 ? 35.143 -9.578 0.147 1.00 86.75 314 LYS A N 1
ATOM 2468 C CA . LYS A 1 314 ? 36.270 -9.933 1.031 1.00 86.75 314 LYS A CA 1
ATOM 2469 C C . LYS A 1 314 ? 37.160 -8.758 1.441 1.00 86.75 314 LYS A C 1
ATOM 2471 O O . LYS A 1 314 ? 37.855 -8.869 2.438 1.00 86.75 314 LYS A O 1
ATOM 2476 N N . LYS A 1 315 ? 37.208 -7.678 0.657 1.00 85.56 315 LYS A N 1
ATOM 2477 C CA . LYS A 1 315 ? 38.030 -6.496 0.963 1.00 85.56 315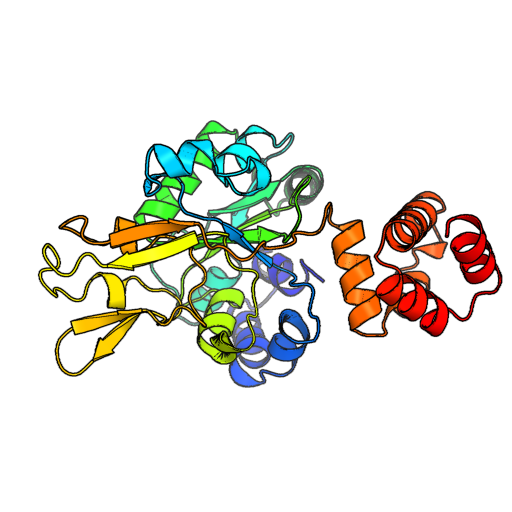 LYS A CA 1
ATOM 2478 C C . LYS A 1 315 ? 37.326 -5.527 1.923 1.00 85.56 315 LYS A C 1
ATOM 2480 O O . LYS A 1 315 ? 37.989 -4.674 2.501 1.00 85.56 315 LYS A O 1
ATOM 2485 N N . LEU A 1 316 ? 35.999 -5.612 2.018 1.00 74.50 316 LEU A N 1
ATOM 2486 C CA . LEU A 1 316 ? 35.155 -4.728 2.828 1.00 74.50 316 LEU A CA 1
ATOM 2487 C C . LEU A 1 316 ? 34.703 -5.361 4.153 1.00 74.50 316 LEU A C 1
ATOM 2489 O O . LEU A 1 316 ? 34.202 -4.633 5.006 1.00 74.50 316 LEU A O 1
ATOM 2493 N N . ALA A 1 317 ? 34.850 -6.681 4.289 1.00 62.34 317 ALA A N 1
ATOM 2494 C CA . ALA A 1 317 ? 34.677 -7.427 5.535 1.00 62.34 317 ALA A CA 1
ATOM 2495 C C . ALA A 1 317 ? 35.925 -7.313 6.420 1.00 62.34 317 ALA A C 1
ATOM 2497 O O . ALA A 1 317 ? 35.747 -7.244 7.654 1.00 62.34 317 ALA A O 1
#

Sequence (317 aa):
MAGFFEFSMMRTRQDINQKLLAELYHQYLNVEEDFIKDLFLASETKLGRVYVNEEVLSKDNMVHILDFEKASHIIESAEDIGISTCYCRHKMHHLDQACDAPLDICMTFNNTADSLIRHDHARRVETSECLELLHQAYEHGLVQCGENVRESPTFICNCCGCCCEALLAAKKFGNL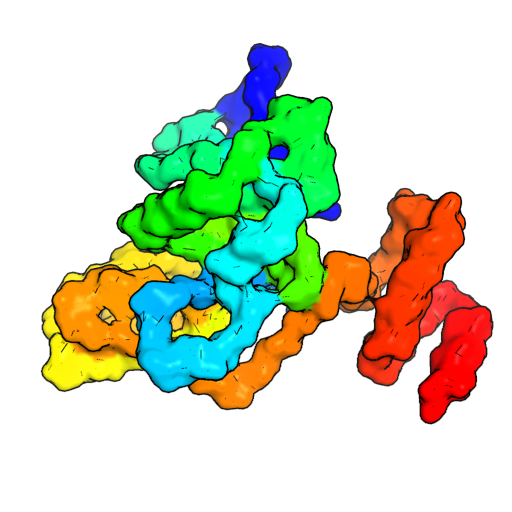HPVQTTHYLPQINYQSCIDCGKCIEACPIDAISRNDEKVVIDHDICLGCGVCVRSCPNSSLSLQRRKEEIITPVNSVHRTVMMAIERGKLQNLIFDNQAFGSHRAMAAVVSAILKLPPIKQAMASKQLKSRYLEKIIKKLA

Radius of gyration: 20.64 Å; chains: 1; bounding box: 59×39×59 Å

pLDDT: mean 91.13, std 7.53, range [41.03, 98.44]